Protein AF-A0A545SAK4-F1 (afdb_monomer)

Structure (mmCIF, N/CA/C/O backbone):
data_AF-A0A545SAK4-F1
#
_entry.id   AF-A0A545SAK4-F1
#
loop_
_atom_site.group_PDB
_atom_site.id
_atom_site.type_symbol
_atom_site.label_atom_id
_atom_site.label_alt_id
_atom_site.label_comp_id
_atom_site.label_asym_id
_atom_site.label_entity_id
_atom_site.label_seq_id
_atom_site.pdbx_PDB_ins_code
_atom_site.Cartn_x
_atom_site.Cartn_y
_atom_site.Cartn_z
_atom_site.occu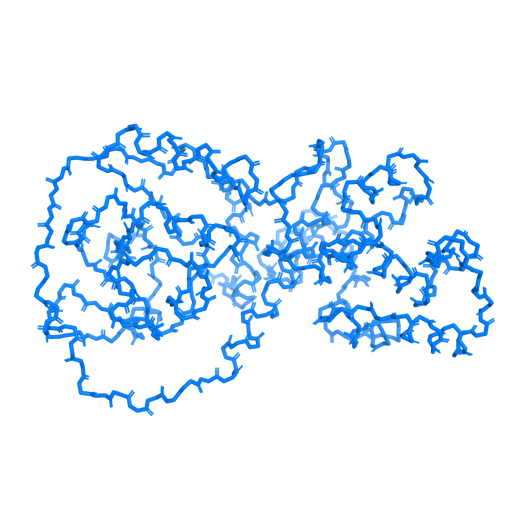pancy
_atom_site.B_iso_or_equiv
_atom_site.auth_seq_id
_atom_site.auth_comp_id
_atom_site.auth_asym_id
_atom_site.auth_atom_id
_atom_site.pdbx_PDB_model_num
ATOM 1 N N . MET A 1 1 ? 0.147 -12.920 23.971 1.00 43.38 1 MET A N 1
ATOM 2 C CA . MET A 1 1 ? -0.348 -11.539 23.765 1.00 43.38 1 MET A CA 1
ATOM 3 C C . MET A 1 1 ? -1.351 -11.246 24.866 1.00 43.38 1 MET A C 1
ATOM 5 O O . MET A 1 1 ? -2.357 -11.945 24.914 1.00 43.38 1 MET A O 1
ATOM 9 N N . ASN A 1 2 ? -1.058 -10.298 25.762 1.00 40.78 2 ASN A N 1
ATOM 10 C CA . ASN A 1 2 ? -2.004 -9.875 26.802 1.00 40.78 2 ASN A CA 1
ATOM 11 C C . ASN A 1 2 ? -3.271 -9.294 26.159 1.00 40.78 2 ASN A C 1
ATOM 13 O O . ASN A 1 2 ? -3.201 -8.658 25.106 1.00 40.78 2 ASN A O 1
ATOM 17 N N . LYS A 1 3 ? -4.434 -9.526 26.782 1.00 51.66 3 LYS A N 1
ATOM 18 C CA . LYS A 1 3 ? -5.708 -8.904 26.372 1.00 51.66 3 LYS A CA 1
ATOM 19 C C . LYS A 1 3 ? -5.664 -7.369 26.466 1.00 51.66 3 LYS A C 1
ATOM 21 O O . LYS A 1 3 ? -6.480 -6.723 25.819 1.00 51.66 3 LYS A O 1
ATOM 26 N N . ASP A 1 4 ? -4.691 -6.820 27.190 1.00 62.25 4 ASP A N 1
ATOM 27 C CA . ASP A 1 4 ? -4.580 -5.400 27.552 1.00 62.25 4 ASP A CA 1
ATOM 28 C C . ASP A 1 4 ? -4.124 -4.474 26.412 1.00 62.25 4 ASP A C 1
ATOM 30 O O . ASP A 1 4 ? -4.184 -3.257 26.546 1.00 62.25 4 ASP A O 1
ATOM 34 N N . ASN A 1 5 ? -3.725 -5.032 25.265 1.00 89.50 5 ASN A N 1
ATOM 35 C CA . ASN A 1 5 ? -3.161 -4.273 24.142 1.00 89.50 5 ASN A CA 1
ATOM 36 C C . ASN A 1 5 ? -4.149 -4.086 22.974 1.00 89.50 5 ASN A C 1
ATOM 38 O O . ASN A 1 5 ? -3.738 -3.797 21.848 1.00 89.50 5 ASN A O 1
ATOM 42 N N . ILE A 1 6 ? -5.447 -4.317 23.202 1.00 95.75 6 ILE A N 1
ATOM 43 C CA . ILE A 1 6 ? -6.482 -4.175 22.172 1.00 95.75 6 ILE A CA 1
ATOM 44 C C . ILE A 1 6 ? -7.264 -2.892 22.410 1.00 95.75 6 ILE A C 1
ATOM 46 O O . ILE A 1 6 ? -7.907 -2.735 23.444 1.00 95.75 6 ILE A O 1
ATOM 50 N N . TYR A 1 7 ? -7.252 -2.030 21.402 1.00 97.19 7 TYR A N 1
ATOM 51 C CA . TYR A 1 7 ? -8.043 -0.808 21.356 1.00 97.19 7 TYR A CA 1
ATOM 52 C C . TYR A 1 7 ? -8.991 -0.859 20.164 1.00 97.19 7 TYR A C 1
ATOM 54 O O . TYR A 1 7 ? -8.728 -1.538 19.172 1.00 97.19 7 TYR A O 1
ATOM 62 N N . TYR A 1 8 ? -10.100 -0.143 20.259 1.00 97.44 8 TYR A N 1
ATOM 63 C CA . TYR A 1 8 ? -11.143 -0.125 19.249 1.00 97.44 8 TYR A CA 1
ATOM 64 C C . TYR A 1 8 ? -11.213 1.236 18.572 1.00 97.44 8 TYR A C 1
ATOM 66 O O . TYR A 1 8 ? -11.193 2.277 19.227 1.00 97.44 8 TYR A O 1
ATOM 74 N N . LEU A 1 9 ? -11.331 1.209 17.250 1.00 97.38 9 LEU A N 1
ATOM 75 C CA . LEU A 1 9 ? -11.592 2.371 16.416 1.00 97.38 9 LEU A CA 1
ATOM 76 C C . LEU A 1 9 ? -13.044 2.298 15.940 1.00 97.38 9 LEU A C 1
ATOM 78 O O . LEU A 1 9 ? -13.366 1.536 15.026 1.00 97.38 9 LEU A O 1
ATOM 82 N N . SER A 1 10 ? -13.920 3.068 16.580 1.00 95.75 10 SER A N 1
ATOM 83 C CA . SER A 1 10 ? -15.321 3.198 16.165 1.00 95.75 10 SER A CA 1
ATOM 84 C C . SER A 1 10 ? -15.430 4.100 14.942 1.00 95.75 10 SER A C 1
ATOM 86 O O . SER A 1 10 ? -14.837 5.182 14.930 1.00 95.75 10 SER A O 1
ATOM 88 N N . ILE A 1 11 ? -16.158 3.650 13.920 1.00 96.25 11 ILE A N 1
ATOM 89 C CA . ILE A 1 11 ? -16.286 4.330 12.627 1.00 96.25 11 ILE A CA 1
ATOM 90 C C . ILE A 1 11 ? -17.659 4.089 12.001 1.00 96.25 11 ILE A C 1
ATOM 92 O O . ILE A 1 11 ? -18.367 3.132 12.327 1.00 96.25 11 ILE A O 1
ATOM 96 N N . GLU A 1 12 ? -17.984 4.902 11.005 1.00 95.56 12 GLU A N 1
ATOM 97 C CA . GLU A 1 12 ? -18.977 4.501 10.019 1.00 95.56 12 GLU A CA 1
ATOM 98 C C . GLU A 1 12 ? -18.383 3.442 9.083 1.00 95.56 12 GLU A C 1
ATOM 100 O O . GLU A 1 12 ? -17.251 3.548 8.614 1.00 95.56 12 GLU A O 1
ATOM 105 N N . SER A 1 13 ? -19.142 2.390 8.792 1.00 95.69 13 SER A N 1
ATOM 106 C CA . SER A 1 13 ? -18.716 1.264 7.945 1.00 95.69 13 SER A CA 1
ATOM 107 C C . SER A 1 13 ? -18.233 1.706 6.565 1.00 95.69 13 SER A C 1
ATOM 109 O O . SER A 1 13 ? -17.293 1.133 6.015 1.00 95.69 13 SER A O 1
ATOM 111 N N . THR A 1 14 ? -18.817 2.768 6.018 1.00 93.44 14 THR A N 1
ATOM 112 C CA . THR A 1 14 ? -18.400 3.384 4.754 1.00 93.44 14 THR A CA 1
ATOM 113 C C . THR A 1 14 ? -16.995 3.997 4.825 1.00 93.44 14 THR A C 1
ATOM 115 O O . THR A 1 14 ? -16.303 4.031 3.806 1.00 93.44 14 THR A O 1
ATOM 118 N N . SER A 1 15 ? -16.513 4.383 6.012 1.00 95.69 15 SER A N 1
ATOM 119 C CA . SER A 1 15 ? -15.143 4.866 6.238 1.00 95.69 15 SER A CA 1
ATOM 120 C C . SER A 1 15 ? -14.085 3.761 6.104 1.00 95.69 15 SER A C 1
ATOM 122 O O . SER A 1 15 ? -12.927 4.056 5.804 1.00 95.69 15 SER A O 1
ATOM 124 N N . LEU A 1 16 ? -14.458 2.484 6.273 1.00 96.88 16 LEU A N 1
ATOM 125 C CA . LEU A 1 16 ? -13.525 1.348 6.269 1.00 96.88 16 LEU A CA 1
ATOM 126 C C . LEU A 1 16 ? -12.727 1.240 4.960 1.00 96.88 16 LEU A C 1
ATOM 128 O O . LEU A 1 16 ? -11.528 0.952 4.977 1.00 96.88 16 LEU A O 1
ATOM 132 N N . ALA A 1 17 ? -13.373 1.530 3.828 1.00 96.31 17 ALA A N 1
ATOM 133 C CA . ALA A 1 17 ? -12.759 1.482 2.503 1.00 96.31 17 ALA A CA 1
ATOM 134 C C . ALA A 1 17 ? -11.517 2.382 2.395 1.00 96.31 17 ALA A C 1
ATOM 136 O O . ALA A 1 17 ? -10.533 1.998 1.763 1.00 96.31 17 ALA A O 1
ATOM 137 N N . HIS A 1 18 ? -11.533 3.547 3.050 1.00 95.94 18 HIS A N 1
ATOM 138 C CA . HIS A 1 18 ? -10.426 4.500 3.016 1.00 95.94 18 HIS A CA 1
ATOM 139 C C . HIS A 1 18 ? -9.164 3.949 3.695 1.00 95.94 18 HIS A C 1
ATOM 141 O O . HIS A 1 18 ? -8.055 4.165 3.197 1.00 95.94 18 HIS A O 1
ATOM 147 N N . TYR A 1 19 ? -9.321 3.206 4.794 1.00 97.12 19 TYR A N 1
ATOM 148 C CA . TYR A 1 19 ? -8.203 2.581 5.503 1.00 97.12 19 TYR A CA 1
ATOM 149 C C . TYR A 1 19 ? -7.594 1.438 4.694 1.00 97.12 19 TYR A C 1
ATOM 151 O O . TYR A 1 19 ? -6.384 1.397 4.459 1.00 97.12 19 TYR A O 1
ATOM 159 N N . ILE A 1 20 ? -8.449 0.542 4.194 1.00 97.50 20 ILE A N 1
ATOM 160 C CA . ILE A 1 20 ? -8.018 -0.615 3.403 1.00 97.50 20 ILE A CA 1
ATOM 161 C C . ILE A 1 20 ? -7.343 -0.174 2.101 1.00 97.50 20 ILE A C 1
ATOM 163 O O . ILE A 1 20 ? -6.309 -0.729 1.724 1.00 97.50 20 ILE A O 1
ATOM 167 N N . ALA A 1 21 ? -7.863 0.868 1.445 1.00 96.12 21 ALA A N 1
ATOM 168 C CA . ALA A 1 21 ? -7.287 1.391 0.212 1.00 96.12 21 ALA A CA 1
ATOM 169 C C . ALA A 1 21 ? -5.827 1.836 0.383 1.00 96.12 21 ALA A C 1
ATOM 171 O O . ALA A 1 21 ? -5.028 1.611 -0.526 1.00 96.12 21 ALA A O 1
ATOM 172 N N . LYS A 1 22 ? -5.472 2.429 1.532 1.00 96.19 22 LYS A N 1
ATOM 173 C CA . LYS A 1 22 ? -4.120 2.937 1.822 1.00 96.19 22 LYS A CA 1
ATOM 174 C C . LYS A 1 22 ? -3.211 1.938 2.546 1.00 96.19 22 LYS A C 1
ATOM 176 O O . LYS A 1 22 ? -2.046 2.257 2.752 1.00 96.19 22 LYS A O 1
ATOM 181 N N . ALA A 1 23 ? -3.735 0.782 2.963 1.00 97.62 23 ALA A N 1
ATOM 182 C CA . ALA A 1 23 ? -3.091 -0.111 3.936 1.00 97.62 23 ALA A CA 1
ATOM 183 C C . ALA A 1 23 ? -2.661 0.586 5.247 1.00 97.62 23 ALA A C 1
ATOM 185 O O . ALA A 1 23 ? -1.850 0.058 6.007 1.00 97.62 23 ALA A O 1
ATOM 186 N N . LEU A 1 24 ? -3.261 1.741 5.548 1.00 97.19 24 LEU A N 1
ATOM 187 C CA . LEU A 1 24 ? -2.995 2.551 6.730 1.00 97.19 24 LEU A CA 1
ATOM 188 C C . LEU A 1 24 ? -4.306 3.079 7.307 1.00 97.19 24 LEU A C 1
ATOM 190 O O . LEU A 1 24 ? -5.179 3.561 6.583 1.00 97.19 24 LEU A O 1
ATOM 194 N N . ILE A 1 25 ? -4.378 3.061 8.628 1.00 97.62 25 ILE A N 1
ATOM 195 C CA . ILE A 1 25 ? -5.358 3.746 9.456 1.00 97.62 25 ILE A CA 1
ATOM 196 C C . ILE A 1 25 ? -4.755 5.098 9.828 1.00 97.62 25 ILE A C 1
ATOM 198 O O . ILE A 1 25 ? -3.758 5.164 10.548 1.00 97.62 25 ILE A O 1
ATOM 202 N N . LEU A 1 26 ? -5.323 6.168 9.273 1.00 95.50 26 LEU A N 1
ATOM 203 C CA . LEU A 1 26 ? -4.840 7.539 9.439 1.00 95.50 26 LEU A CA 1
ATOM 204 C C . LEU A 1 26 ? -5.890 8.409 10.141 1.00 95.50 26 LEU A C 1
ATOM 206 O O . LEU A 1 26 ? -7.087 8.127 10.020 1.00 95.50 26 LEU A O 1
ATOM 210 N N . PRO A 1 27 ? -5.472 9.496 10.810 1.00 94.19 27 PRO A N 1
ATOM 211 C CA . PRO A 1 27 ? -6.380 10.564 11.208 1.00 94.19 27 PRO A CA 1
ATOM 212 C C . PRO A 1 27 ? -7.224 11.081 10.041 1.00 94.19 27 PRO A C 1
ATOM 214 O O . PRO A 1 27 ? -6.794 11.058 8.879 1.00 94.19 27 PRO A O 1
ATOM 217 N N . SER A 1 28 ? -8.436 11.552 10.341 1.00 93.44 28 SER A N 1
ATOM 218 C CA . SER A 1 28 ? -9.441 11.854 9.317 1.00 93.44 28 SER A CA 1
ATOM 219 C C . SER A 1 28 ? -9.004 12.950 8.338 1.00 93.44 28 SER A C 1
ATOM 221 O O . SER A 1 28 ? -9.364 12.868 7.163 1.00 93.44 28 SER A O 1
ATOM 223 N N . ARG A 1 29 ? -8.142 13.895 8.747 1.00 91.25 29 ARG A N 1
ATOM 224 C CA . ARG A 1 29 ? -7.606 14.948 7.859 1.00 91.25 29 ARG A CA 1
ATOM 225 C C . ARG A 1 29 ? -6.870 14.420 6.623 1.00 91.25 29 ARG A C 1
ATOM 227 O O . ARG A 1 29 ? -6.737 15.127 5.632 1.00 91.25 29 ARG A O 1
ATOM 234 N N . PHE A 1 30 ? -6.348 13.191 6.681 1.00 92.56 30 PHE A N 1
ATOM 235 C CA . PHE A 1 30 ? -5.591 12.591 5.579 1.00 92.56 30 PHE A CA 1
ATOM 236 C C . PHE A 1 30 ? -6.497 11.978 4.501 1.00 92.56 30 PHE A C 1
ATOM 238 O O . PHE A 1 30 ? -6.001 11.337 3.564 1.00 92.56 30 PHE A O 1
ATOM 245 N N . TYR A 1 31 ? -7.816 12.128 4.625 1.00 91.81 31 TYR A N 1
ATOM 246 C CA . TYR A 1 31 ? -8.789 11.643 3.660 1.00 91.81 31 TYR A CA 1
ATOM 247 C C . TYR A 1 31 ? -9.624 12.789 3.110 1.00 91.81 31 TYR A C 1
ATOM 249 O O . TYR A 1 31 ? -10.127 13.633 3.842 1.00 91.81 31 TYR A O 1
ATOM 257 N N . THR A 1 32 ? -9.826 12.760 1.800 1.00 87.75 32 THR A N 1
ATOM 258 C CA . THR A 1 32 ? -10.830 13.570 1.122 1.00 87.75 32 THR A CA 1
ATOM 259 C C . THR A 1 32 ? -12.109 12.748 0.969 1.00 87.75 32 THR A C 1
ATOM 261 O O . THR A 1 32 ? -12.051 11.525 0.821 1.00 87.75 32 THR A O 1
ATOM 264 N N . ASN A 1 33 ? -13.271 13.408 1.016 1.00 87.56 33 ASN A N 1
ATOM 265 C CA . ASN A 1 33 ? -14.589 12.790 0.805 1.00 87.56 33 ASN A CA 1
ATOM 266 C C . ASN A 1 33 ? -14.896 11.587 1.722 1.00 87.56 33 ASN A C 1
ATOM 268 O O . ASN A 1 33 ? -15.619 10.673 1.329 1.00 87.56 33 ASN A O 1
ATOM 272 N N . ARG A 1 34 ? -14.332 11.567 2.935 1.00 89.69 34 ARG A N 1
ATOM 273 C CA . ARG A 1 34 ? -14.647 10.554 3.947 1.00 89.69 34 ARG A CA 1
ATOM 274 C C . ARG A 1 34 ? -15.995 10.887 4.605 1.00 89.69 34 ARG A C 1
ATOM 276 O O . ARG A 1 34 ? -16.231 12.062 4.889 1.00 89.69 34 ARG A O 1
ATOM 283 N N . PRO A 1 35 ? -16.851 9.890 4.887 1.00 89.75 35 PRO A N 1
ATOM 284 C CA . PRO A 1 35 ? -18.040 10.077 5.714 1.00 89.75 35 PRO A CA 1
ATOM 285 C C . PRO A 1 35 ? -17.704 10.733 7.058 1.00 89.75 35 PRO A C 1
ATOM 287 O O . PRO A 1 35 ? -16.635 10.490 7.626 1.00 89.75 35 PRO A O 1
ATOM 290 N N . PHE A 1 36 ? -18.620 11.562 7.557 1.00 90.56 36 PHE A N 1
ATOM 291 C CA . PHE A 1 36 ? -18.484 12.167 8.877 1.00 90.56 36 PHE A CA 1
ATOM 292 C C . PHE A 1 36 ? -18.829 11.139 9.961 1.00 90.56 36 PHE A C 1
ATOM 294 O O . PHE A 1 36 ? -19.929 10.591 9.962 1.00 90.56 36 PHE A O 1
ATOM 301 N N . ASP A 1 37 ? -17.892 10.879 10.870 1.00 92.06 37 ASP A N 1
ATOM 302 C CA . ASP A 1 37 ? -18.055 10.007 12.034 1.00 92.06 37 ASP A CA 1
ATOM 303 C C . ASP A 1 37 ? -17.217 10.510 13.227 1.00 92.06 37 ASP A C 1
ATOM 305 O O . ASP A 1 37 ? -16.650 11.602 13.188 1.00 92.06 37 ASP A O 1
ATOM 309 N N . ILE A 1 38 ? -17.129 9.733 14.313 1.00 91.38 38 ILE A N 1
ATOM 310 C CA . ILE A 1 38 ? -16.410 10.138 15.535 1.00 91.38 38 ILE A CA 1
ATOM 311 C C . ILE A 1 38 ? -14.932 10.501 15.288 1.00 91.38 38 ILE A C 1
ATOM 313 O O . ILE A 1 38 ? -14.383 11.340 15.996 1.00 91.38 38 ILE A O 1
ATOM 317 N N . GLN A 1 39 ? -14.295 9.946 14.250 1.00 93.94 39 GLN A N 1
ATOM 318 C CA . GLN A 1 39 ? -12.900 10.249 13.902 1.00 93.94 39 GLN A CA 1
ATOM 319 C C . GLN A 1 39 ? -12.735 11.642 13.269 1.00 93.94 39 GLN A C 1
ATOM 321 O O . GLN A 1 39 ? -11.612 12.105 13.070 1.00 93.94 39 GLN A O 1
ATOM 326 N N . ASN A 1 40 ? -13.831 12.316 12.912 1.00 92.06 40 ASN A N 1
ATOM 327 C CA . ASN A 1 40 ? -13.818 13.698 12.431 1.00 92.06 40 ASN A CA 1
ATOM 328 C C . ASN A 1 40 ? -13.815 14.728 13.561 1.00 92.06 40 ASN A C 1
ATOM 330 O O . ASN A 1 40 ? -13.513 15.885 13.287 1.00 92.06 40 ASN A O 1
ATOM 334 N N . MET A 1 41 ? -14.136 14.328 14.797 1.00 89.00 41 MET A N 1
ATOM 335 C CA . MET A 1 41 ? -14.164 15.254 15.934 1.00 89.00 41 MET A CA 1
ATOM 336 C C . MET A 1 41 ? -12.764 15.767 16.280 1.00 89.00 41 MET A C 1
ATOM 338 O O . MET A 1 41 ? -12.604 16.940 16.581 1.00 89.00 41 MET A O 1
ATOM 342 N N . GLU A 1 42 ? -11.754 14.904 16.154 1.00 88.38 42 GLU A N 1
ATOM 343 C CA . GLU A 1 42 ? -10.347 15.225 16.404 1.00 88.38 42 GLU A CA 1
ATOM 344 C C . GLU A 1 42 ? -9.517 14.893 15.162 1.00 88.38 42 GLU A C 1
ATOM 346 O O . GLU A 1 42 ? -8.878 13.846 15.076 1.00 88.38 42 GLU A O 1
ATOM 351 N N . SER A 1 43 ? -9.552 15.762 14.146 1.00 89.00 43 SER A N 1
ATOM 352 C CA . SER A 1 43 ? -9.085 15.410 12.794 1.00 89.00 43 SER A CA 1
ATOM 353 C C . SER A 1 43 ? -7.595 15.081 12.665 1.00 89.00 43 SER A C 1
ATOM 355 O O . SER A 1 43 ? -7.179 14.446 11.689 1.00 89.00 43 SER A O 1
ATOM 357 N N . ASP A 1 44 ? -6.797 15.519 13.637 1.00 88.81 44 ASP A N 1
ATOM 358 C CA . ASP A 1 44 ? -5.357 15.272 13.725 1.00 88.81 44 ASP A CA 1
ATOM 359 C C . ASP A 1 44 ? -5.004 13.957 14.438 1.00 88.81 44 ASP A C 1
ATOM 361 O O . ASP A 1 44 ? -3.842 13.540 14.407 1.00 88.81 44 ASP A O 1
ATOM 365 N N . TYR A 1 45 ? -5.992 13.278 15.027 1.00 91.56 45 TYR A N 1
ATOM 366 C CA . TYR A 1 45 ? -5.805 12.085 15.842 1.00 91.56 45 TYR A CA 1
ATOM 367 C C . TYR A 1 45 ? -6.699 10.923 15.389 1.00 91.56 45 TYR A C 1
ATOM 369 O O . TYR A 1 45 ? -7.731 11.088 14.743 1.00 91.56 45 TYR A O 1
ATOM 377 N N . LEU A 1 46 ? -6.285 9.708 15.739 1.00 95.00 46 LEU A N 1
ATOM 378 C CA . LEU A 1 46 ? -7.165 8.551 15.829 1.00 95.00 46 LEU A CA 1
ATOM 379 C C . LEU A 1 46 ? -7.812 8.554 17.213 1.00 95.00 46 LEU A C 1
ATOM 381 O O . LEU A 1 46 ? -7.100 8.597 18.219 1.00 95.00 46 LEU A O 1
ATOM 385 N N . VAL A 1 47 ? -9.140 8.473 17.257 1.00 94.88 47 VAL A N 1
ATOM 386 C CA . VAL A 1 47 ? -9.912 8.334 18.496 1.00 94.88 47 VAL A CA 1
ATOM 38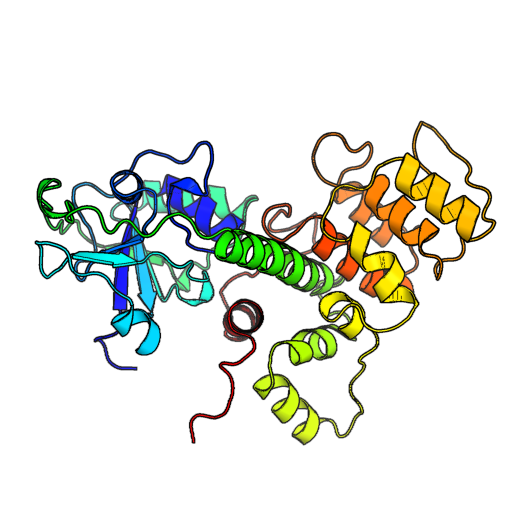7 C C . VAL A 1 47 ? -10.058 6.845 18.795 1.00 94.88 47 VAL A C 1
ATOM 389 O O . VAL A 1 47 ? -10.840 6.141 18.146 1.00 94.88 47 VAL A O 1
ATOM 392 N N . LEU A 1 48 ? -9.273 6.362 19.754 1.00 96.38 48 LEU A N 1
ATOM 393 C CA . LEU A 1 48 ? -9.228 4.971 20.193 1.00 96.38 48 LEU A CA 1
ATOM 394 C C . LEU A 1 48 ? -9.998 4.795 21.502 1.00 96.38 48 LEU A C 1
ATOM 396 O O . LEU A 1 48 ? -10.000 5.677 22.359 1.00 96.38 48 LEU A O 1
ATOM 400 N N . SER A 1 49 ? -10.615 3.629 21.687 1.00 95.25 49 SER A N 1
ATOM 401 C CA . SER A 1 49 ? -11.356 3.306 22.907 1.00 95.25 49 SER A CA 1
ATOM 402 C C . SER A 1 49 ? -11.055 1.917 23.457 1.00 95.25 49 SER A C 1
ATOM 404 O O . SER A 1 49 ? -10.671 1.013 22.718 1.00 95.25 49 SER A O 1
ATOM 406 N N . LYS A 1 50 ? -11.287 1.726 24.759 1.00 94.62 50 LYS A N 1
ATOM 407 C CA . LYS A 1 50 ? -11.414 0.394 25.372 1.00 94.62 50 LYS A CA 1
ATOM 408 C C . LYS A 1 50 ? -12.758 -0.280 25.087 1.00 94.62 50 LYS A C 1
ATOM 410 O O . LYS A 1 50 ? -12.853 -1.502 25.180 1.00 94.62 50 LYS A O 1
ATOM 415 N N . ASN A 1 51 ? -13.774 0.490 24.704 1.00 93.81 51 ASN A N 1
ATOM 416 C CA . ASN A 1 51 ? -15.098 -0.010 24.356 1.00 93.81 51 ASN A CA 1
ATOM 417 C C . ASN A 1 51 ? -15.209 -0.246 22.851 1.00 93.81 51 ASN A C 1
ATOM 419 O O . ASN A 1 51 ? -14.698 0.534 22.052 1.00 93.81 51 ASN A O 1
ATOM 423 N N . LYS A 1 52 ? -15.907 -1.318 22.460 1.00 93.00 52 LYS A N 1
ATOM 424 C CA . LYS A 1 52 ? -16.050 -1.707 21.049 1.00 93.00 52 LYS A CA 1
ATOM 425 C C . LYS A 1 52 ? -16.698 -0.609 20.217 1.00 93.00 52 LYS A C 1
ATOM 427 O O . LYS A 1 52 ? -16.128 -0.233 19.198 1.00 93.00 52 LYS A O 1
ATOM 432 N N . PHE A 1 53 ? -17.857 -0.112 20.634 1.00 94.00 53 PHE A N 1
ATOM 433 C CA . PHE A 1 53 ? -18.589 0.909 19.895 1.00 94.00 53 PHE A CA 1
ATOM 434 C C . PHE A 1 53 ? -18.743 2.170 20.726 1.00 94.00 53 PHE A C 1
ATOM 436 O O . PHE A 1 53 ? -19.163 2.118 21.880 1.00 94.00 53 PHE A O 1
ATOM 443 N N . LEU A 1 54 ? -18.432 3.298 20.100 1.00 92.25 54 LEU A N 1
ATOM 444 C CA . LEU A 1 54 ? -18.719 4.632 20.597 1.00 92.25 54 LEU A CA 1
ATOM 445 C C . LEU A 1 54 ? -19.942 5.177 19.872 1.00 92.25 54 LEU A C 1
ATOM 447 O O . LEU A 1 54 ? -19.997 5.128 18.637 1.00 92.25 54 LEU A O 1
ATOM 451 N N . ASN A 1 55 ? -20.875 5.745 20.635 1.00 88.19 55 ASN A N 1
ATOM 452 C CA . ASN A 1 55 ? -22.092 6.371 20.115 1.00 88.19 55 ASN A CA 1
ATOM 453 C C . ASN A 1 55 ? -22.813 5.444 19.116 1.00 88.19 55 ASN A C 1
ATOM 455 O O . ASN A 1 55 ? -22.794 4.232 19.286 1.00 88.19 55 ASN A O 1
ATOM 459 N N . GLU A 1 56 ? -23.441 5.980 18.071 1.00 85.19 56 GLU A N 1
ATOM 460 C CA . GLU A 1 56 ? -24.232 5.194 17.111 1.00 85.19 56 GLU A CA 1
ATOM 461 C C . GLU A 1 56 ? -23.407 4.584 15.960 1.00 85.19 56 GLU A C 1
ATOM 463 O O . GLU A 1 56 ? -23.960 4.231 14.919 1.00 85.19 56 GLU A O 1
ATOM 468 N N . SER A 1 57 ? -22.088 4.422 16.135 1.00 92.00 57 SER A N 1
ATOM 469 C CA . SER A 1 57 ? -21.224 3.830 15.103 1.00 92.00 57 SER A CA 1
ATOM 470 C C . SER A 1 57 ? -21.682 2.422 14.706 1.00 92.00 57 SER A C 1
ATOM 472 O O . SER A 1 57 ? -22.001 1.574 15.542 1.00 92.00 57 SER A O 1
ATOM 474 N N . ASN A 1 58 ? -21.708 2.141 13.402 1.00 93.81 58 ASN A N 1
ATOM 475 C CA . ASN A 1 58 ? -22.152 0.837 12.892 1.00 93.81 58 ASN A CA 1
ATOM 476 C C . ASN A 1 58 ? -21.006 -0.150 12.599 1.00 93.81 58 ASN A C 1
ATOM 478 O O . ASN A 1 58 ? -21.278 -1.323 12.316 1.00 93.81 58 ASN A O 1
ATOM 482 N N . CYS A 1 59 ? -19.750 0.293 12.707 1.00 96.44 59 CYS A N 1
ATOM 483 C CA . CYS A 1 59 ? -18.554 -0.513 12.497 1.00 96.44 59 CYS A CA 1
ATOM 484 C C . CYS A 1 59 ? -17.471 -0.182 13.534 1.00 96.44 59 CYS A C 1
ATOM 486 O O . CYS A 1 59 ? -17.273 0.970 13.913 1.00 96.44 59 CYS A O 1
ATOM 488 N N . SER A 1 60 ? -16.733 -1.199 13.975 1.00 97.25 60 SER A N 1
ATOM 489 C CA . SER A 1 60 ? -15.610 -1.034 14.898 1.00 97.25 60 SER A CA 1
ATOM 490 C C . SER A 1 60 ? -14.438 -1.919 14.509 1.00 97.25 60 SER A C 1
ATOM 492 O O . SER A 1 60 ? -14.612 -3.089 14.172 1.00 97.25 60 SER A O 1
ATOM 494 N N . ILE A 1 61 ? -13.229 -1.370 14.561 1.00 98.19 61 ILE A N 1
ATOM 495 C CA . ILE A 1 61 ? -11.998 -2.093 14.244 1.00 98.19 61 ILE A CA 1
ATOM 496 C C . ILE A 1 61 ? -11.227 -2.341 15.539 1.00 98.19 61 ILE A C 1
ATOM 498 O O . ILE A 1 61 ? -10.791 -1.392 16.183 1.00 98.19 61 ILE A O 1
ATOM 502 N N . ALA A 1 62 ? -11.016 -3.606 15.902 1.00 97.81 62 ALA A N 1
ATOM 503 C CA . ALA A 1 62 ? -10.082 -3.972 16.962 1.00 97.81 62 ALA A CA 1
ATOM 504 C C . ALA A 1 62 ? -8.647 -3.947 16.439 1.00 97.81 62 ALA A C 1
ATOM 506 O O . ALA A 1 62 ? -8.296 -4.674 15.503 1.00 97.81 62 ALA A O 1
ATOM 507 N N . LEU A 1 63 ? -7.819 -3.155 17.105 1.00 97.62 63 LEU A N 1
ATOM 508 C CA . LEU A 1 63 ? -6.430 -2.898 16.774 1.00 97.62 63 LEU A CA 1
ATOM 509 C C . LEU A 1 63 ? -5.522 -3.405 17.882 1.00 97.62 63 LEU A C 1
ATOM 511 O O . LEU A 1 63 ? -5.781 -3.188 19.063 1.00 97.62 63 LEU A O 1
ATOM 515 N N . ILE A 1 64 ? -4.447 -4.073 17.483 1.00 95.50 64 ILE A N 1
ATOM 516 C CA . ILE A 1 64 ? -3.354 -4.436 18.381 1.00 95.50 64 ILE A CA 1
ATOM 517 C C . ILE A 1 64 ? -2.385 -3.259 18.432 1.00 95.50 64 ILE A C 1
ATOM 519 O O . ILE A 1 64 ? -1.766 -2.941 17.417 1.00 95.50 64 ILE A O 1
ATOM 523 N N . ILE A 1 65 ? -2.233 -2.665 19.612 1.00 93.25 65 ILE A N 1
ATOM 524 C CA . ILE A 1 65 ? -1.322 -1.547 19.872 1.00 93.25 65 ILE A CA 1
ATOM 525 C C . ILE A 1 65 ? -0.139 -2.068 20.691 1.00 93.25 65 ILE A C 1
ATOM 527 O O . ILE A 1 65 ? -0.318 -2.814 21.657 1.00 93.25 65 ILE A O 1
ATOM 531 N N . ASN A 1 66 ? 1.086 -1.756 20.278 1.00 89.81 66 ASN A N 1
ATOM 532 C CA . ASN A 1 66 ? 2.275 -2.211 20.997 1.00 89.81 66 ASN A CA 1
ATOM 533 C C . ASN A 1 66 ? 2.584 -1.318 22.214 1.00 89.81 66 ASN A C 1
ATOM 535 O O . ASN A 1 66 ? 2.045 -0.224 22.341 1.00 89.81 66 ASN A O 1
ATOM 539 N N . ASP A 1 67 ? 3.460 -1.776 23.107 1.00 88.94 67 ASP A N 1
ATOM 540 C CA . ASP A 1 67 ? 3.722 -1.081 24.376 1.00 88.94 67 ASP A CA 1
ATOM 541 C C . ASP A 1 67 ? 4.330 0.326 24.173 1.00 88.94 67 ASP A C 1
ATOM 543 O O . ASP A 1 67 ? 3.999 1.260 24.901 1.00 88.94 67 ASP A O 1
ATOM 547 N N . GLU A 1 68 ? 5.166 0.517 23.145 1.00 88.12 68 GLU A N 1
ATOM 548 C CA . GLU A 1 68 ? 5.712 1.835 22.784 1.00 88.12 68 GLU A CA 1
ATOM 549 C C . GLU A 1 68 ? 4.607 2.777 22.280 1.00 88.12 68 GLU A C 1
ATOM 551 O O . GLU A 1 68 ? 4.570 3.959 22.619 1.00 88.12 68 GLU A O 1
ATOM 556 N N . GLU A 1 69 ? 3.675 2.265 21.481 1.00 91.19 69 GLU A N 1
ATOM 557 C CA . GLU A 1 69 ? 2.527 3.012 20.970 1.00 91.19 69 GLU A CA 1
ATOM 558 C C . GLU A 1 69 ? 1.536 3.352 22.091 1.00 91.19 69 GLU A C 1
ATOM 560 O O . GLU A 1 69 ? 1.047 4.479 22.119 1.00 91.19 69 GLU A O 1
ATOM 565 N N . ILE A 1 70 ? 1.311 2.439 23.047 1.00 91.69 70 ILE A N 1
ATOM 566 C CA . ILE A 1 70 ? 0.495 2.676 24.252 1.00 91.69 70 ILE A CA 1
ATOM 567 C C . ILE A 1 70 ? 1.061 3.850 25.058 1.00 91.69 70 ILE A C 1
ATOM 569 O O . ILE A 1 70 ? 0.305 4.724 25.477 1.00 91.69 70 ILE A O 1
ATOM 573 N N . ASN A 1 71 ? 2.387 3.926 25.209 1.00 89.75 71 ASN A N 1
ATOM 574 C CA . ASN A 1 71 ? 3.047 5.041 25.898 1.00 89.75 71 ASN A CA 1
ATOM 575 C C . ASN A 1 71 ? 2.889 6.389 25.169 1.00 89.75 71 ASN A C 1
ATOM 577 O O . ASN A 1 71 ? 3.064 7.438 25.782 1.00 89.75 71 ASN A O 1
ATOM 581 N N . ASN A 1 72 ? 2.557 6.370 23.875 1.00 90.00 72 ASN A N 1
ATOM 582 C CA . ASN A 1 72 ? 2.295 7.559 23.062 1.00 90.00 72 ASN A CA 1
ATOM 583 C C . ASN A 1 72 ? 0.795 7.918 22.978 1.00 90.00 72 ASN A C 1
ATOM 585 O O . ASN A 1 72 ? 0.440 8.854 22.258 1.00 90.00 72 ASN A O 1
ATOM 589 N N . LEU A 1 73 ? -0.093 7.177 23.652 1.00 92.12 73 LEU A N 1
ATOM 590 C CA . LEU A 1 73 ? -1.516 7.505 23.709 1.00 92.12 73 LEU A CA 1
ATOM 591 C C . LEU A 1 73 ? -1.750 8.714 24.613 1.00 92.12 73 LEU A C 1
ATOM 593 O O . LEU A 1 73 ? -1.322 8.744 25.767 1.00 92.12 73 LEU A O 1
ATOM 597 N N . ILE A 1 74 ? -2.501 9.686 24.107 1.00 91.50 74 ILE A N 1
ATOM 598 C CA . ILE A 1 74 ? -2.908 10.860 24.872 1.00 91.50 74 ILE A CA 1
ATOM 599 C C . ILE A 1 74 ? -4.234 10.529 25.551 1.00 91.50 74 ILE A C 1
ATOM 601 O O . ILE A 1 74 ? -5.213 10.182 24.889 1.00 91.50 74 ILE A O 1
ATOM 605 N N . LYS A 1 75 ? -4.264 10.606 26.880 1.00 90.12 75 LYS A N 1
ATOM 606 C CA . LYS A 1 75 ? -5.488 10.388 27.656 1.00 90.12 75 LYS A CA 1
ATOM 607 C C . LYS A 1 75 ? -6.421 11.584 27.499 1.00 90.12 75 LYS A C 1
ATOM 609 O O . LYS A 1 75 ? -5.965 12.726 27.509 1.00 90.12 75 LYS A O 1
ATOM 614 N N . THR A 1 76 ? -7.713 11.312 27.380 1.00 89.69 76 THR A N 1
ATOM 615 C CA . THR A 1 76 ? -8.747 12.354 27.405 1.00 89.69 76 THR A CA 1
ATOM 616 C C . THR A 1 76 ? -9.314 12.512 28.819 1.00 89.69 76 THR A C 1
ATOM 618 O O . THR A 1 76 ? -8.828 11.883 29.762 1.00 89.69 76 THR A O 1
ATOM 621 N N . LYS A 1 77 ? -10.349 13.346 28.985 1.00 89.00 77 LYS A N 1
ATOM 622 C CA . LYS A 1 77 ? -11.086 13.433 30.258 1.00 89.00 77 LYS A CA 1
ATOM 623 C C . LYS A 1 77 ? -11.882 12.158 30.556 1.00 89.00 77 LYS A C 1
ATOM 625 O O . LYS A 1 77 ? -12.222 11.920 31.709 1.00 89.00 77 LYS A O 1
ATOM 630 N N . ASP A 1 78 ? -12.160 11.350 29.534 1.00 90.38 78 ASP A N 1
ATOM 631 C CA . ASP A 1 78 ? -12.737 10.016 29.670 1.00 90.38 78 ASP A CA 1
ATOM 632 C C . ASP A 1 78 ? -11.614 8.962 29.703 1.00 90.38 78 ASP A C 1
ATOM 634 O O . ASP A 1 78 ? -10.797 8.860 28.784 1.00 90.38 78 ASP A O 1
ATOM 638 N N . GLU A 1 79 ? -11.577 8.153 30.763 1.00 90.69 79 GLU A N 1
ATOM 639 C CA . GLU A 1 79 ? -10.559 7.115 30.981 1.00 90.69 79 GLU A CA 1
ATOM 640 C C . GLU A 1 79 ? -10.589 5.971 29.952 1.00 90.69 79 GLU A C 1
ATOM 642 O O . GLU A 1 79 ? -9.615 5.220 29.818 1.00 90.69 79 GLU A O 1
ATOM 647 N N . ASN A 1 80 ? -11.694 5.831 29.219 1.00 92.50 80 ASN A N 1
ATOM 648 C CA . ASN A 1 80 ? -11.876 4.818 28.189 1.00 92.50 80 ASN A CA 1
ATOM 649 C C . ASN A 1 80 ? -11.505 5.313 26.794 1.00 92.50 80 ASN A C 1
ATOM 651 O O . ASN A 1 80 ? -11.545 4.503 25.862 1.00 92.50 80 ASN A O 1
ATOM 655 N N . ILE 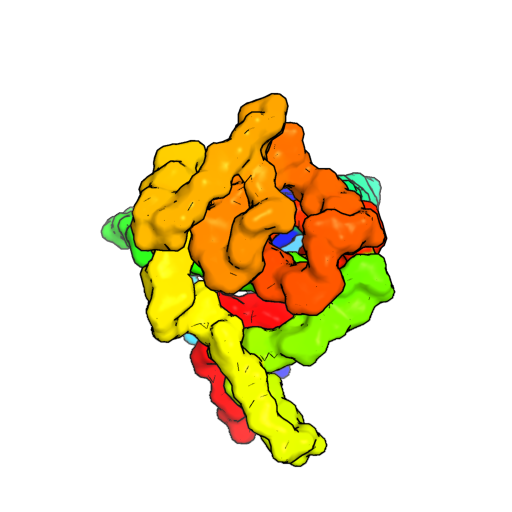A 1 81 ? -11.164 6.596 26.636 1.00 94.25 81 ILE A N 1
ATOM 656 C CA . ILE A 1 81 ? -10.897 7.229 25.345 1.00 94.25 81 ILE A CA 1
ATOM 657 C C . ILE A 1 81 ? -9.483 7.802 25.298 1.00 94.25 81 ILE A C 1
ATOM 659 O O . ILE A 1 81 ? -9.008 8.474 26.218 1.00 94.25 81 ILE A O 1
ATOM 663 N N . PHE A 1 82 ? -8.822 7.542 24.176 1.00 94.12 82 PHE A N 1
ATOM 664 C CA . PHE A 1 82 ? -7.427 7.868 23.933 1.00 94.12 82 PHE A CA 1
ATOM 665 C C . PHE A 1 82 ? -7.278 8.478 22.544 1.00 94.12 82 PHE A C 1
ATOM 667 O O . PHE A 1 82 ? -7.914 8.023 21.592 1.00 94.12 82 PHE A O 1
ATOM 674 N N . LEU A 1 83 ? -6.399 9.465 22.409 1.00 93.44 83 LEU A N 1
ATOM 675 C CA . LEU A 1 83 ? -6.012 10.014 21.116 1.00 93.44 83 LEU A CA 1
ATOM 676 C C . LEU A 1 83 ? -4.634 9.508 20.702 1.00 93.44 83 LEU A C 1
ATOM 678 O O . LEU A 1 83 ? -3.711 9.419 21.515 1.00 93.44 83 LEU A O 1
ATOM 682 N N . TYR A 1 84 ? -4.482 9.208 19.415 1.00 92.75 84 TYR A N 1
ATOM 683 C CA . TYR A 1 84 ? -3.219 8.754 18.844 1.00 92.75 84 TYR A CA 1
ATOM 684 C C . TYR A 1 84 ? -2.891 9.497 17.548 1.00 92.75 84 TYR A C 1
ATOM 686 O O . TYR A 1 84 ? -3.641 9.446 16.579 1.00 92.75 84 TYR A O 1
ATOM 694 N N . LYS A 1 85 ? -1.757 10.202 17.522 1.00 89.44 85 LYS A N 1
ATOM 695 C CA . LYS A 1 85 ? -1.380 11.104 16.415 1.00 89.44 85 LYS A CA 1
ATOM 696 C C . LYS A 1 85 ? -0.769 10.387 15.204 1.00 89.44 85 LYS A C 1
ATOM 698 O O . LYS A 1 85 ? -0.742 10.926 14.097 1.00 89.44 85 LYS A O 1
ATOM 703 N N . LYS A 1 86 ? -0.193 9.202 15.414 1.00 91.19 86 LYS A N 1
ATOM 704 C CA . LYS A 1 86 ? 0.597 8.486 14.403 1.00 91.19 86 LYS A CA 1
ATOM 705 C C . LYS A 1 86 ? -0.295 7.534 13.581 1.00 91.19 86 LYS A C 1
ATOM 707 O O . LYS A 1 86 ? -1.352 7.120 14.052 1.00 91.19 86 LYS A O 1
ATOM 712 N N . PRO A 1 87 ? 0.105 7.189 12.345 1.00 94.00 87 PRO A N 1
ATOM 713 C CA . PRO A 1 87 ? -0.585 6.170 11.558 1.00 94.00 87 PRO A CA 1
ATOM 714 C C . PRO A 1 87 ? -0.461 4.777 12.195 1.00 94.00 87 PRO A C 1
ATOM 716 O O . PRO A 1 87 ? 0.500 4.513 12.912 1.00 94.00 87 PRO A O 1
ATOM 719 N N . LEU A 1 88 ? -1.384 3.870 11.868 1.00 96.00 88 LEU A N 1
ATOM 720 C CA . LEU A 1 88 ? -1.280 2.434 12.171 1.00 96.00 88 LEU A CA 1
ATOM 721 C C . LEU A 1 88 ? -1.477 1.617 10.885 1.00 96.00 88 LEU A C 1
ATOM 723 O O . LEU A 1 88 ? -2.369 1.948 10.105 1.00 96.00 88 LEU A O 1
ATOM 727 N N . PRO A 1 89 ? -0.706 0.553 10.618 1.00 96.69 89 PRO A N 1
ATOM 728 C CA . PRO A 1 89 ? -0.902 -0.254 9.424 1.00 96.69 89 PRO A CA 1
ATOM 729 C C . PRO A 1 89 ? -2.097 -1.194 9.591 1.00 96.69 89 PRO A C 1
ATOM 731 O O . PRO A 1 89 ? -2.432 -1.620 10.699 1.00 96.69 89 PRO A O 1
ATOM 734 N N . ILE A 1 90 ? -2.741 -1.568 8.481 1.00 97.50 90 ILE A N 1
ATOM 735 C CA . ILE A 1 90 ? -3.894 -2.491 8.528 1.00 97.50 90 ILE A CA 1
ATOM 736 C C . ILE A 1 90 ? -3.517 -3.895 9.030 1.00 97.50 90 ILE A C 1
ATOM 738 O O . ILE A 1 90 ? -4.390 -4.650 9.448 1.00 97.50 90 ILE A O 1
ATOM 742 N N . SER A 1 91 ? -2.225 -4.235 9.067 1.00 96.00 91 SER A N 1
ATOM 743 C CA . SER A 1 91 ? -1.698 -5.421 9.755 1.00 96.00 91 SER A CA 1
ATOM 744 C C . SER A 1 91 ? -1.966 -5.426 11.264 1.00 96.00 91 SER A C 1
ATOM 746 O O . SER A 1 91 ? -1.909 -6.483 11.886 1.00 96.00 91 SER A O 1
ATOM 748 N N . ARG A 1 92 ? -2.336 -4.293 11.875 1.00 95.12 92 ARG A N 1
ATOM 749 C CA . ARG A 1 92 ? -2.770 -4.239 13.283 1.00 95.12 92 ARG A CA 1
ATOM 750 C C . ARG A 1 92 ? -4.225 -4.640 13.492 1.00 95.12 92 ARG A C 1
ATOM 752 O O . ARG A 1 92 ? -4.634 -4.826 14.638 1.00 95.12 92 ARG A O 1
ATOM 759 N N . ILE A 1 93 ? -5.000 -4.801 12.419 1.00 97.31 93 ILE A N 1
ATOM 760 C CA . ILE A 1 93 ? -6.399 -5.218 12.501 1.00 97.31 93 ILE A CA 1
ATOM 761 C C . ILE A 1 93 ? -6.469 -6.671 12.962 1.00 97.31 93 ILE A C 1
ATOM 763 O O . ILE A 1 93 ? -6.077 -7.599 12.250 1.00 97.31 93 ILE A O 1
ATOM 767 N N . LYS A 1 94 ? -7.036 -6.859 14.153 1.00 95.75 94 LYS A N 1
ATOM 768 C CA . LYS A 1 94 ? -7.342 -8.173 14.717 1.00 95.75 94 LYS A CA 1
ATOM 769 C C . LYS A 1 94 ? -8.719 -8.663 14.282 1.00 95.75 94 LYS A C 1
ATOM 771 O O . LYS A 1 94 ? -8.869 -9.823 13.907 1.00 95.75 94 LYS A O 1
ATOM 776 N N . LYS A 1 95 ? -9.720 -7.787 14.381 1.00 97.12 95 LYS A N 1
ATOM 777 C CA . LYS A 1 95 ? -11.123 -8.058 14.051 1.00 97.12 95 LYS A CA 1
ATOM 778 C C . LYS A 1 95 ? -11.828 -6.778 13.613 1.00 97.12 95 LYS A C 1
ATOM 780 O O . LYS A 1 95 ? -11.458 -5.688 14.042 1.00 97.12 95 LYS A O 1
ATOM 785 N N . ILE A 1 96 ? -12.854 -6.934 12.788 1.00 98.06 96 ILE A N 1
ATOM 786 C CA . ILE A 1 96 ? -13.764 -5.886 12.339 1.00 98.06 96 ILE A CA 1
ATOM 787 C C . ILE A 1 96 ? -15.173 -6.322 12.732 1.00 98.06 96 ILE A C 1
ATOM 789 O O . ILE A 1 96 ? -15.664 -7.361 12.290 1.00 98.06 96 ILE A O 1
ATOM 793 N N . TYR A 1 97 ? -15.808 -5.526 13.576 1.00 97.81 97 TYR A N 1
ATOM 794 C CA . TYR A 1 97 ? -17.131 -5.778 14.115 1.00 97.81 97 TYR A CA 1
ATOM 795 C C . TYR A 1 97 ? -18.166 -4.936 13.385 1.00 97.81 97 TYR A C 1
ATOM 797 O O . TYR A 1 97 ? -17.975 -3.733 13.205 1.00 97.81 97 TYR A O 1
ATOM 805 N N . PHE A 1 98 ? -19.284 -5.558 13.029 1.00 97.56 98 PHE A N 1
ATOM 806 C CA . PHE A 1 98 ? -20.463 -4.873 12.511 1.00 97.56 98 PHE A CA 1
ATOM 807 C C . PHE A 1 98 ? -21.665 -5.160 13.404 1.00 97.56 98 PHE A C 1
ATOM 809 O O . PHE A 1 98 ? -21.791 -6.244 13.974 1.00 97.56 98 PHE A O 1
ATOM 816 N N . THR A 1 99 ? -22.568 -4.188 13.482 1.00 94.81 99 THR A N 1
ATOM 817 C CA . THR A 1 99 ? -23.831 -4.323 14.225 1.00 94.81 99 THR A CA 1
ATOM 818 C C . THR A 1 99 ? -24.994 -4.804 13.356 1.00 94.81 99 THR A C 1
ATOM 820 O O . THR A 1 99 ? -26.021 -5.219 13.884 1.00 94.81 99 THR A O 1
ATOM 823 N N . ASP A 1 100 ? -24.840 -4.763 12.029 1.00 95.31 100 ASP A N 1
ATOM 824 C CA . ASP A 1 100 ? -25.856 -5.176 11.064 1.00 95.31 100 ASP A CA 1
ATOM 825 C C . ASP A 1 100 ? -25.247 -6.006 9.924 1.00 95.31 100 ASP A C 1
ATOM 827 O O . ASP A 1 100 ? -24.219 -5.653 9.334 1.00 95.31 100 ASP A O 1
ATOM 831 N N . ASN A 1 101 ? -25.898 -7.124 9.595 1.00 95.81 101 ASN A N 1
ATOM 832 C CA . ASN A 1 101 ? -25.395 -8.055 8.590 1.00 95.81 101 ASN A CA 1
ATOM 833 C C . ASN A 1 101 ? -25.586 -7.542 7.155 1.00 95.81 101 ASN A C 1
ATOM 835 O O . ASN A 1 101 ? -24.720 -7.790 6.314 1.00 95.81 101 ASN A O 1
ATOM 839 N N . ALA A 1 102 ? -26.669 -6.819 6.858 1.00 96.12 102 ALA A N 1
ATOM 840 C CA . ALA A 1 102 ? -26.888 -6.278 5.516 1.00 96.12 102 ALA A CA 1
ATOM 841 C C . ALA A 1 102 ? -25.838 -5.202 5.185 1.00 96.12 102 ALA A C 1
ATOM 843 O O . ALA A 1 102 ? -25.212 -5.237 4.119 1.00 96.12 102 ALA A O 1
ATOM 844 N N . GLN A 1 103 ? -25.563 -4.312 6.138 1.00 95.25 103 GLN A N 1
ATOM 845 C CA . GLN A 1 103 ? -24.531 -3.287 6.049 1.00 95.25 103 GLN A CA 1
ATOM 846 C C . GLN A 1 103 ? -23.132 -3.898 5.945 1.00 95.25 103 GLN A C 1
ATOM 848 O O . GLN A 1 103 ? -22.337 -3.444 5.114 1.00 95.25 103 GLN A O 1
ATOM 853 N N . LYS A 1 104 ? -22.842 -4.961 6.713 1.00 96.75 104 LYS A N 1
ATOM 854 C CA . LYS A 1 104 ? -21.609 -5.751 6.570 1.00 96.75 104 LYS A CA 1
ATOM 855 C C . LYS A 1 104 ? -21.446 -6.241 5.132 1.00 96.75 104 LYS A C 1
ATOM 857 O O . LYS A 1 104 ? -20.457 -5.906 4.487 1.00 96.75 104 LYS A O 1
ATOM 862 N N . VAL A 1 105 ? -22.420 -6.993 4.606 1.00 96.62 105 VAL A N 1
ATOM 863 C CA . VAL A 1 105 ? -22.348 -7.571 3.250 1.00 96.62 105 VAL A CA 1
ATOM 864 C C . VAL A 1 105 ? -22.118 -6.481 2.202 1.00 96.62 105 VAL A C 1
ATOM 866 O O . VAL A 1 105 ? -21.232 -6.614 1.359 1.00 96.62 105 VAL A O 1
ATOM 869 N N . LYS A 1 106 ? -22.864 -5.373 2.276 1.00 96.75 106 LYS A N 1
ATOM 870 C CA . LYS A 1 106 ? -22.714 -4.244 1.349 1.00 96.75 106 LYS A CA 1
ATOM 871 C C . LYS A 1 106 ? -21.314 -3.629 1.414 1.00 96.75 106 LYS A C 1
ATOM 873 O O . LYS A 1 106 ? -20.682 -3.436 0.377 1.00 96.75 106 LYS A O 1
ATOM 878 N N . THR A 1 107 ? -20.825 -3.341 2.617 1.00 96.62 107 THR A N 1
ATOM 879 C CA . THR A 1 107 ? -19.523 -2.695 2.838 1.00 96.62 107 THR A CA 1
ATOM 880 C C . THR A 1 107 ? -18.377 -3.563 2.328 1.00 96.62 107 THR A C 1
ATOM 882 O O . THR A 1 107 ? -17.544 -3.095 1.552 1.00 96.62 107 THR A O 1
ATOM 885 N N . ILE A 1 108 ? -18.358 -4.840 2.710 1.00 97.19 108 ILE A N 1
ATOM 886 C CA . ILE A 1 108 ? -17.280 -5.769 2.356 1.00 97.19 108 ILE A CA 1
ATOM 887 C C . ILE A 1 108 ? -17.271 -6.058 0.856 1.00 97.19 108 ILE A C 1
ATOM 889 O O . ILE A 1 108 ? -16.211 -5.995 0.235 1.00 97.19 108 ILE A O 1
ATOM 893 N N . ASN A 1 109 ? -18.441 -6.260 0.240 1.00 96.19 109 ASN A N 1
ATOM 894 C CA . ASN A 1 109 ? -18.534 -6.437 -1.209 1.00 96.19 109 ASN A CA 1
ATOM 895 C C . ASN A 1 109 ? -18.025 -5.210 -1.972 1.00 96.19 109 ASN A C 1
ATOM 897 O O . ASN A 1 109 ? -17.318 -5.359 -2.964 1.00 96.19 109 ASN A O 1
ATOM 901 N N . ASN A 1 110 ? -18.350 -3.998 -1.516 1.00 95.44 110 ASN A N 1
ATOM 902 C CA . ASN A 1 110 ? -17.860 -2.776 -2.153 1.00 95.44 110 ASN A CA 1
ATOM 903 C C . ASN A 1 110 ? -16.334 -2.653 -2.060 1.00 95.44 110 ASN A C 1
ATOM 905 O O . ASN A 1 110 ? -15.695 -2.238 -3.025 1.00 95.44 110 ASN A O 1
ATOM 909 N N . ILE A 1 111 ? -15.746 -3.046 -0.928 1.00 96.94 111 ILE A N 1
ATOM 910 C CA . ILE A 1 111 ? -14.294 -3.017 -0.736 1.00 96.94 111 ILE A CA 1
ATOM 911 C C . ILE A 1 111 ? -13.605 -4.049 -1.635 1.00 96.94 111 ILE A C 1
ATOM 913 O O . ILE A 1 111 ? -12.717 -3.690 -2.416 1.00 96.94 111 ILE A O 1
ATOM 917 N N . ASN A 1 112 ? -14.078 -5.297 -1.580 1.00 96.50 112 ASN A N 1
ATOM 918 C CA . ASN A 1 112 ? -13.515 -6.442 -2.299 1.00 96.50 112 ASN A CA 1
ATOM 919 C C . ASN A 1 112 ? -13.701 -6.365 -3.824 1.00 96.50 112 ASN A C 1
ATOM 921 O O . ASN A 1 112 ? -13.028 -7.084 -4.553 1.00 96.50 112 ASN A O 1
ATOM 925 N N . ARG A 1 113 ? -14.580 -5.491 -4.333 1.00 93.12 113 ARG A N 1
ATOM 926 C CA . ARG A 1 113 ? -14.764 -5.254 -5.778 1.00 93.12 113 ARG A CA 1
ATOM 927 C C . ARG A 1 113 ? -13.747 -4.292 -6.396 1.00 93.12 113 ARG A C 1
ATOM 929 O O . ARG A 1 113 ? -13.760 -4.103 -7.615 1.00 93.12 113 ARG A O 1
ATOM 936 N N . GLY A 1 114 ? -12.893 -3.637 -5.608 1.00 90.31 114 GLY A N 1
ATOM 937 C CA . GLY A 1 114 ? -11.935 -2.720 -6.224 1.00 90.31 114 GLY A CA 1
ATOM 938 C C . GLY A 1 114 ? -10.854 -2.130 -5.338 1.00 90.31 114 GLY A C 1
ATOM 939 O O . GLY A 1 114 ? -9.706 -2.059 -5.766 1.00 90.31 114 GLY A O 1
ATOM 940 N N . VAL A 1 115 ? -11.178 -1.655 -4.135 1.00 93.44 115 VAL A N 1
ATOM 941 C CA . VAL A 1 115 ? -10.226 -0.822 -3.374 1.00 93.44 115 VAL A CA 1
ATOM 942 C C . VAL A 1 115 ? -9.263 -1.633 -2.512 1.00 93.44 115 VAL A C 1
ATOM 944 O O . VAL A 1 115 ? -8.191 -1.130 -2.175 1.00 93.44 115 VAL A O 1
ATOM 947 N N . GLY A 1 116 ? -9.598 -2.880 -2.182 1.00 96.81 116 GLY A N 1
ATOM 948 C CA . GLY A 1 116 ? -8.723 -3.787 -1.443 1.00 96.81 116 GLY A CA 1
ATOM 949 C C . GLY A 1 116 ? -9.367 -5.142 -1.197 1.00 96.81 116 GLY A C 1
ATOM 950 O O . GLY A 1 116 ? -10.290 -5.527 -1.905 1.00 96.81 116 GLY A O 1
ATOM 951 N N . PHE A 1 117 ? -8.867 -5.852 -0.192 1.00 96.62 117 PHE A N 1
ATOM 952 C CA . PHE A 1 117 ? -9.421 -7.120 0.260 1.00 96.62 117 PHE A CA 1
ATOM 953 C C . PHE A 1 117 ? -9.619 -7.087 1.774 1.00 96.62 117 PHE A C 1
ATOM 955 O O . PHE A 1 117 ? -8.780 -6.565 2.509 1.00 96.62 117 PHE A O 1
ATOM 962 N N . ILE A 1 118 ? -10.718 -7.673 2.232 1.00 95.88 118 ILE A N 1
ATOM 963 C CA . ILE A 1 118 ? -10.962 -8.003 3.632 1.00 95.88 118 ILE A CA 1
ATOM 964 C C . ILE A 1 118 ? -11.351 -9.476 3.691 1.00 95.88 118 ILE A C 1
ATOM 966 O O . ILE A 1 118 ? -12.326 -9.896 3.065 1.00 95.88 118 ILE A O 1
ATOM 970 N N . SER A 1 119 ? -10.592 -10.252 4.462 1.00 93.88 119 SER A N 1
ATOM 971 C CA . SER A 1 119 ? -10.903 -11.653 4.732 1.00 93.88 119 SER A CA 1
ATOM 972 C C . SER A 1 119 ? -12.130 -11.779 5.639 1.00 93.88 119 SER A C 1
ATOM 974 O O . SER A 1 119 ? -12.188 -11.147 6.695 1.00 93.88 119 SER A O 1
ATOM 976 N N . GLU A 1 120 ? -13.059 -12.678 5.296 1.00 92.81 120 GLU A N 1
ATOM 977 C CA . GLU A 1 120 ? -14.206 -13.048 6.150 1.00 92.81 120 GLU A CA 1
ATOM 978 C C . GLU A 1 120 ? -13.774 -13.495 7.553 1.00 92.81 120 GLU A C 1
ATOM 980 O O . GLU A 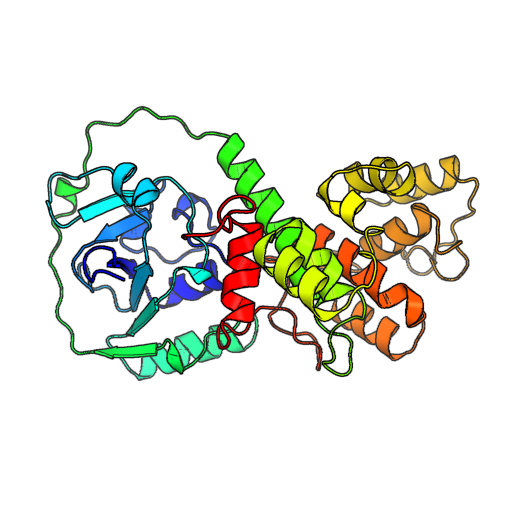1 120 ? -14.478 -13.265 8.533 1.00 92.81 120 GLU A O 1
ATOM 985 N N . LYS A 1 121 ? -12.557 -14.043 7.694 1.00 93.56 121 LYS A N 1
ATOM 986 C CA . LYS A 1 121 ? -11.991 -14.437 8.994 1.00 93.56 121 LYS A CA 1
ATOM 987 C C . LYS A 1 121 ? -11.819 -13.260 9.956 1.00 93.56 121 LYS A C 1
ATOM 989 O O . LYS A 1 121 ? -11.799 -13.472 11.169 1.00 93.56 121 LYS A O 1
ATOM 994 N N . LEU A 1 122 ? -11.688 -12.034 9.449 1.00 95.31 122 LEU A N 1
ATOM 995 C CA . LEU A 1 122 ? -11.545 -10.830 10.268 1.00 95.31 122 LEU A CA 1
ATOM 996 C C . LEU A 1 122 ? -12.884 -10.260 10.712 1.00 95.31 122 LEU A C 1
ATOM 998 O O . LEU A 1 122 ? -12.899 -9.417 11.600 1.00 95.31 122 LEU A O 1
ATOM 1002 N N . ILE A 1 123 ? -13.993 -10.713 10.137 1.00 97.00 123 ILE A N 1
ATOM 1003 C CA . ILE A 1 123 ? -15.290 -10.079 10.322 1.00 97.00 123 ILE A CA 1
ATOM 1004 C C . ILE A 1 123 ? -16.091 -10.814 11.400 1.00 97.00 123 ILE A C 1
ATOM 1006 O O . ILE A 1 123 ? -15.978 -12.030 11.568 1.00 97.00 123 ILE A O 1
ATOM 1010 N N . GLU A 1 124 ? -16.877 -10.066 12.168 1.00 96.88 124 GLU A N 1
ATOM 1011 C CA . GLU A 1 124 ? -17.776 -10.600 13.189 1.00 96.88 124 GLU A CA 1
ATOM 1012 C C . GLU A 1 124 ? -19.031 -9.719 13.310 1.00 96.88 124 GLU A C 1
ATOM 1014 O O . GLU A 1 124 ? -18.940 -8.490 13.286 1.00 96.88 124 GLU A O 1
ATOM 1019 N N . ILE A 1 125 ? -20.207 -10.346 13.424 1.00 96.31 125 ILE A N 1
ATOM 1020 C CA . ILE A 1 125 ? -21.463 -9.654 13.744 1.00 96.31 125 ILE A CA 1
ATOM 1021 C C . ILE A 1 125 ? -21.680 -9.730 15.249 1.00 96.31 125 ILE A C 1
ATOM 1023 O O . ILE A 1 125 ? -21.617 -10.815 15.825 1.00 96.31 125 ILE A O 1
ATOM 1027 N N . VAL A 1 126 ? -21.958 -8.589 15.872 1.00 94.75 126 VAL A N 1
ATOM 1028 C CA . VAL A 1 126 ? -22.175 -8.487 17.318 1.00 94.75 126 VAL A CA 1
ATOM 1029 C C . VAL A 1 126 ? -23.414 -7.658 17.627 1.00 94.75 126 VAL A C 1
ATOM 1031 O O . VAL A 1 126 ? -23.835 -6.817 16.832 1.00 94.75 126 VAL A O 1
ATOM 1034 N N . SER A 1 127 ? -24.004 -7.898 18.797 1.00 86.75 127 SER A N 1
ATOM 1035 C CA . SER A 1 127 ? -25.111 -7.090 19.298 1.00 86.75 127 SER A CA 1
ATOM 1036 C C . SER A 1 127 ? -24.665 -5.657 19.582 1.00 86.75 127 SER A C 1
ATOM 1038 O O . SER A 1 127 ? -23.509 -5.397 19.922 1.00 86.75 127 SER A O 1
ATOM 1040 N N . LYS A 1 128 ? -25.615 -4.731 19.461 1.00 78.56 128 LYS A N 1
ATOM 1041 C CA . LYS A 1 128 ? -25.422 -3.316 19.767 1.00 78.56 128 LYS A CA 1
ATOM 1042 C C . LYS A 1 128 ? -25.230 -3.130 21.270 1.00 78.56 128 LYS A C 1
ATOM 1044 O O . LYS A 1 128 ? -26.184 -3.269 22.027 1.00 78.56 128 LYS A O 1
ATOM 1049 N N . ASP A 1 129 ? -24.005 -2.819 21.670 1.00 83.69 129 ASP A N 1
ATOM 1050 C CA . ASP A 1 129 ? -23.676 -2.346 23.011 1.00 83.69 129 ASP A CA 1
ATOM 1051 C C . ASP A 1 129 ? -22.802 -1.101 22.864 1.00 83.69 129 ASP A C 1
ATOM 1053 O O . ASP A 1 129 ? -21.627 -1.178 22.488 1.00 83.69 129 ASP A O 1
ATOM 1057 N N . TYR A 1 130 ? -23.443 0.055 23.017 1.00 85.31 130 TYR A N 1
ATOM 1058 C CA . TYR A 1 130 ? -22.864 1.350 22.696 1.00 85.31 130 TYR A CA 1
ATOM 1059 C C . TYR A 1 130 ? -22.385 2.043 23.960 1.00 85.31 130 TYR A C 1
ATOM 1061 O O . TYR A 1 130 ? -23.168 2.315 24.871 1.00 85.31 130 TYR A O 1
ATOM 1069 N N . TYR A 1 131 ? -21.113 2.424 23.971 1.00 87.69 131 TYR A N 1
ATOM 1070 C CA . TYR A 1 131 ? -20.603 3.353 24.960 1.00 87.69 131 TYR A CA 1
ATOM 1071 C C . TYR A 1 131 ? -20.957 4.779 24.535 1.00 87.69 131 TYR A C 1
ATOM 1073 O O . TYR A 1 131 ? -20.509 5.266 23.491 1.00 87.69 131 TYR A O 1
ATOM 1081 N N . LYS A 1 132 ? -21.792 5.446 25.333 1.00 88.19 132 LYS A N 1
ATOM 1082 C CA . LYS A 1 132 ? -22.188 6.832 25.087 1.00 88.19 132 LYS A CA 1
ATOM 1083 C C . LYS A 1 132 ? -21.061 7.762 25.527 1.00 88.19 132 LYS A C 1
ATOM 1085 O O . LYS A 1 132 ? -20.841 7.948 26.718 1.00 88.19 132 LYS A O 1
ATOM 1090 N N . LEU A 1 133 ? -20.378 8.351 24.554 1.00 86.88 133 LEU A N 1
ATOM 1091 C CA . LEU A 1 133 ? -19.323 9.328 24.777 1.00 86.88 133 LEU A CA 1
ATOM 1092 C C . LEU A 1 133 ? -19.909 10.741 24.741 1.00 86.88 133 LEU A C 1
ATOM 1094 O O . LEU A 1 133 ? -20.497 11.148 23.736 1.00 86.88 133 LEU A O 1
ATOM 1098 N N . ASP A 1 134 ? -19.694 11.507 25.807 1.00 86.12 134 ASP A N 1
ATOM 1099 C CA . ASP A 1 134 ? -19.868 12.957 25.762 1.00 86.12 134 ASP A CA 1
ATOM 1100 C C . ASP A 1 134 ? -18.690 13.583 25.000 1.00 86.12 134 ASP A C 1
ATOM 1102 O O . ASP A 1 134 ? -17.539 13.530 25.434 1.00 86.12 134 ASP A O 1
ATOM 1106 N N . ILE A 1 135 ? -18.982 14.174 23.839 1.00 80.94 135 ILE A N 1
ATOM 1107 C CA . ILE A 1 135 ? -17.988 14.773 22.935 1.00 80.94 135 ILE A CA 1
ATOM 1108 C C . ILE A 1 135 ? -17.196 15.884 23.643 1.00 80.94 135 ILE A C 1
ATOM 1110 O O . ILE A 1 135 ? -16.018 16.072 23.345 1.00 80.94 135 ILE A O 1
ATOM 1114 N N . GLY A 1 136 ? -17.784 16.569 24.633 1.00 78.00 136 GLY A N 1
ATOM 1115 C CA . GLY A 1 136 ? -17.081 17.578 25.431 1.00 78.00 136 GLY A CA 1
ATOM 1116 C C . GLY A 1 136 ? -15.872 17.031 26.207 1.00 78.00 136 GLY A C 1
ATOM 1117 O O . GLY A 1 136 ? -14.989 17.802 26.592 1.00 78.00 136 GLY A O 1
ATOM 1118 N N . LEU A 1 137 ? -15.796 15.709 26.403 1.00 80.06 137 LEU A N 1
ATOM 1119 C CA . LEU A 1 137 ? -14.703 15.024 27.100 1.00 80.06 137 LEU A CA 1
ATOM 1120 C C . LEU A 1 137 ? -13.504 14.698 26.201 1.00 80.06 137 LEU A C 1
ATOM 1122 O O . LEU A 1 137 ? -12.419 14.440 26.726 1.00 80.06 137 LEU A O 1
ATOM 1126 N N . LEU A 1 138 ? -13.669 14.766 24.874 1.00 78.44 138 LEU A N 1
ATOM 1127 C CA . LEU A 1 138 ? -12.557 14.683 23.917 1.00 78.44 138 LEU A CA 1
ATOM 1128 C C . LEU A 1 138 ? -11.660 15.921 23.968 1.00 78.44 138 LEU A C 1
ATOM 1130 O O . LEU A 1 138 ? -10.529 15.871 23.501 1.00 78.44 138 LEU A O 1
ATOM 1134 N N . ASN A 1 139 ? -12.160 17.014 24.548 1.00 65.31 139 ASN A N 1
ATOM 1135 C CA . ASN A 1 139 ? -11.510 18.309 24.520 1.00 65.31 139 ASN A CA 1
ATOM 1136 C C . ASN A 1 139 ? -10.270 18.313 25.419 1.00 65.31 139 ASN A C 1
ATOM 1138 O O . ASN A 1 139 ? -10.354 18.388 26.653 1.00 65.31 139 ASN A O 1
ATOM 1142 N N . ILE A 1 140 ? -9.118 18.226 24.769 1.00 62.69 140 ILE A N 1
ATOM 1143 C CA . ILE A 1 140 ? -7.816 18.378 25.390 1.00 62.69 140 ILE A CA 1
ATOM 1144 C C . ILE A 1 140 ? -7.436 19.850 25.266 1.00 62.69 140 ILE A C 1
ATOM 1146 O O . ILE A 1 140 ? -7.566 20.435 24.190 1.00 62.69 140 ILE A O 1
ATOM 1150 N N . GLU A 1 141 ? -6.976 20.465 26.357 1.00 57.00 141 GLU A N 1
ATOM 1151 C CA . GLU A 1 141 ? -6.323 21.774 26.292 1.00 57.00 141 GLU A CA 1
ATOM 1152 C C . GLU A 1 141 ? -5.266 21.707 25.189 1.00 57.00 141 GLU A C 1
ATOM 1154 O O . GLU A 1 141 ? -4.332 20.921 25.307 1.00 57.00 141 GLU A O 1
ATOM 1159 N N . LYS A 1 142 ? -5.502 22.431 24.082 1.00 53.56 142 LYS A N 1
ATOM 1160 C CA . LYS A 1 142 ? -4.780 22.316 22.807 1.00 53.56 142 LYS A CA 1
ATOM 1161 C C . LYS A 1 142 ? -3.307 21.972 23.031 1.00 53.56 142 LYS A C 1
ATOM 1163 O O . LYS A 1 142 ? -2.497 22.860 23.294 1.00 53.56 142 LYS A O 1
ATOM 1168 N N . TYR A 1 143 ? -2.946 20.696 22.884 1.00 55.44 143 TYR A N 1
ATOM 1169 C CA . TYR A 1 143 ? -1.552 20.342 22.683 1.00 55.44 143 TYR A CA 1
ATOM 1170 C C . TYR A 1 143 ? -1.165 20.994 21.357 1.00 55.44 143 TYR A C 1
ATOM 1172 O O . TYR A 1 143 ? -1.560 20.532 20.287 1.00 55.44 143 TYR A O 1
ATOM 1180 N N . ASN A 1 144 ? -0.446 22.115 21.446 1.00 48.94 144 ASN A N 1
ATOM 1181 C CA . ASN A 1 144 ? 0.104 22.905 20.340 1.00 48.94 144 ASN A CA 1
ATOM 1182 C C . ASN A 1 144 ? 1.208 22.142 19.585 1.00 48.94 144 ASN A C 1
ATOM 1184 O O . ASN A 1 144 ? 2.199 22.721 19.145 1.00 48.94 144 ASN A O 1
ATOM 1188 N N . ASP A 1 145 ? 1.060 20.833 19.416 1.00 56.06 145 ASP A N 1
ATOM 1189 C CA . ASP A 1 145 ? 1.938 20.068 18.559 1.00 56.06 145 ASP A CA 1
ATOM 1190 C C . ASP A 1 145 ? 1.437 20.217 17.130 1.00 56.06 145 ASP A C 1
ATOM 1192 O O . ASP A 1 145 ? 0.638 19.417 16.626 1.00 56.06 145 ASP A O 1
ATOM 1196 N N . ASN A 1 146 ? 1.956 21.258 16.482 1.00 59.44 146 ASN A N 1
ATOM 1197 C CA . ASN A 1 146 ? 1.786 21.515 15.064 1.00 59.44 146 ASN A CA 1
ATOM 1198 C C . ASN A 1 146 ? 1.982 20.231 14.242 1.00 59.44 146 ASN A C 1
ATOM 1200 O O . ASN A 1 146 ? 2.706 19.288 14.597 1.00 59.44 146 ASN A O 1
ATOM 1204 N N . TYR A 1 147 ? 1.287 20.187 13.113 1.00 66.50 147 TYR A N 1
ATOM 1205 C CA . TYR A 1 147 ? 1.508 19.191 12.082 1.00 66.50 147 TYR A CA 1
ATOM 1206 C C . TYR A 1 147 ? 3.006 19.022 11.775 1.00 66.50 147 TYR A C 1
ATOM 1208 O O . TYR A 1 147 ? 3.698 20.012 11.556 1.00 66.50 147 TYR A O 1
ATOM 1216 N N . SER A 1 148 ? 3.496 17.776 11.735 1.00 73.31 148 SER A N 1
ATOM 1217 C CA . SER A 1 148 ? 4.868 17.486 11.313 1.00 73.31 148 SER A CA 1
ATOM 1218 C C . SER A 1 148 ? 4.881 17.022 9.851 1.00 73.31 148 SER A C 1
ATOM 1220 O O . SER A 1 148 ? 4.356 15.937 9.570 1.00 73.31 148 SER A O 1
ATOM 1222 N N . PRO A 1 149 ? 5.527 17.773 8.935 1.00 81.50 149 PRO A N 1
ATOM 1223 C CA . PRO A 1 149 ? 5.772 17.341 7.555 1.00 81.50 149 PRO A CA 1
ATOM 1224 C C . PRO A 1 149 ? 6.497 15.988 7.452 1.00 81.50 149 PRO A C 1
ATOM 1226 O O . PRO A 1 149 ? 6.373 15.273 6.460 1.00 81.50 149 PRO A O 1
ATOM 1229 N N . GLU A 1 150 ? 7.230 15.589 8.497 1.00 85.56 150 GLU A N 1
ATOM 1230 C CA . GLU A 1 150 ? 7.917 14.298 8.556 1.00 85.56 150 GLU A CA 1
ATOM 1231 C C . GLU A 1 150 ? 6.935 13.114 8.512 1.00 85.56 150 GLU A C 1
ATOM 1233 O O . GLU A 1 150 ? 7.213 12.099 7.873 1.00 85.56 150 GLU A O 1
ATOM 1238 N N . ILE A 1 151 ? 5.767 13.240 9.156 1.00 86.50 151 ILE A N 1
ATOM 1239 C CA . ILE A 1 151 ? 4.736 12.190 9.148 1.00 86.50 151 ILE A CA 1
ATOM 1240 C C . ILE A 1 151 ? 4.164 12.025 7.738 1.00 86.50 151 ILE A C 1
ATOM 1242 O O . ILE A 1 151 ? 3.971 10.896 7.288 1.00 86.50 151 ILE A O 1
ATOM 1246 N N . GLU A 1 152 ? 3.937 13.127 7.022 1.00 88.81 152 GLU A N 1
ATOM 1247 C CA . GLU A 1 152 ? 3.449 13.091 5.641 1.00 88.81 152 GLU A CA 1
ATOM 1248 C C . GLU A 1 152 ? 4.426 12.373 4.720 1.00 88.81 152 GLU A C 1
ATOM 1250 O O . GLU A 1 152 ? 4.039 11.466 3.981 1.00 88.81 152 GLU A O 1
ATOM 1255 N N . ASN A 1 153 ? 5.709 12.722 4.828 1.00 89.38 153 ASN A N 1
ATOM 1256 C CA . ASN A 1 153 ? 6.766 12.078 4.064 1.00 89.38 153 ASN A CA 1
ATOM 1257 C C . ASN A 1 153 ? 6.847 10.581 4.381 1.00 89.38 153 ASN A C 1
ATOM 1259 O O . ASN A 1 153 ? 6.940 9.776 3.458 1.00 89.38 153 ASN A O 1
ATOM 1263 N N . LYS A 1 154 ? 6.728 10.176 5.653 1.00 91.25 154 LYS A N 1
ATOM 1264 C CA . LYS A 1 154 ? 6.682 8.752 6.034 1.00 91.25 154 LYS A CA 1
ATOM 1265 C C . LYS A 1 154 ? 5.475 8.029 5.432 1.00 91.25 154 LYS A C 1
ATOM 1267 O O . LYS A 1 154 ? 5.642 6.936 4.896 1.00 91.25 154 LYS A O 1
ATOM 1272 N N . ILE A 1 155 ? 4.285 8.633 5.468 1.00 93.62 155 ILE A N 1
ATOM 1273 C CA . ILE A 1 155 ? 3.066 8.070 4.859 1.00 93.62 155 ILE A CA 1
ATOM 1274 C C . ILE A 1 155 ? 3.238 7.929 3.341 1.00 93.62 155 ILE A C 1
ATOM 1276 O O . ILE A 1 155 ? 2.890 6.888 2.779 1.00 93.62 155 ILE A O 1
ATOM 1280 N N . LYS A 1 156 ? 3.793 8.949 2.676 1.00 93.00 156 LYS A N 1
ATOM 1281 C CA . LYS A 1 156 ? 4.056 8.929 1.234 1.00 93.00 156 LYS A CA 1
ATOM 1282 C C . LYS A 1 156 ? 5.060 7.833 0.877 1.00 93.00 156 LYS A C 1
ATOM 1284 O O . LYS A 1 156 ? 4.755 6.985 0.045 1.00 93.00 156 LYS A O 1
ATOM 1289 N N . THR A 1 157 ? 6.209 7.788 1.547 1.00 92.50 157 THR A N 1
ATOM 1290 C CA . THR A 1 157 ? 7.226 6.751 1.327 1.00 92.50 157 THR A CA 1
ATOM 1291 C C . THR A 1 157 ? 6.654 5.355 1.549 1.00 92.50 157 THR A C 1
ATOM 1293 O O . THR A 1 157 ? 6.821 4.495 0.687 1.00 92.50 157 THR A O 1
ATOM 1296 N N . TYR A 1 158 ? 5.909 5.138 2.638 1.00 95.44 158 TYR A N 1
ATOM 1297 C CA . TYR A 1 158 ? 5.224 3.871 2.898 1.00 95.44 158 TYR A CA 1
ATOM 1298 C C . TYR A 1 158 ? 4.294 3.476 1.745 1.00 95.44 158 TYR A C 1
ATOM 1300 O O . TYR A 1 158 ? 4.373 2.359 1.237 1.00 95.44 158 TYR A O 1
ATOM 1308 N N . ASN A 1 159 ? 3.440 4.402 1.299 1.00 96.62 159 ASN A N 1
ATOM 1309 C CA . ASN A 1 159 ? 2.504 4.172 0.203 1.00 96.62 159 ASN A CA 1
ATOM 1310 C C . ASN A 1 159 ? 3.228 3.754 -1.086 1.00 96.62 159 ASN A C 1
ATOM 1312 O O . ASN A 1 159 ? 2.814 2.795 -1.735 1.00 96.62 159 ASN A O 1
ATOM 1316 N N . ASN A 1 160 ? 4.309 4.441 -1.449 1.00 95.75 160 ASN A N 1
ATOM 1317 C CA . ASN A 1 160 ? 5.089 4.135 -2.645 1.00 95.75 160 ASN A CA 1
ATOM 1318 C C . ASN A 1 160 ? 5.803 2.777 -2.519 1.00 95.75 160 ASN A C 1
ATOM 1320 O O . ASN A 1 160 ? 5.610 1.903 -3.362 1.00 95.75 160 ASN A O 1
ATOM 1324 N N . VAL A 1 161 ? 6.547 2.546 -1.435 1.00 95.81 161 VAL A N 1
ATOM 1325 C CA . VAL A 1 161 ? 7.278 1.285 -1.214 1.00 95.81 161 VAL A CA 1
ATOM 1326 C C . VAL A 1 161 ? 6.332 0.082 -1.193 1.00 95.81 161 VAL A C 1
ATOM 1328 O O . VAL A 1 161 ? 6.569 -0.904 -1.897 1.00 95.81 161 VAL A O 1
ATOM 1331 N N . LEU A 1 162 ? 5.224 0.169 -0.449 1.00 97.62 162 LEU A N 1
ATOM 1332 C CA . LEU A 1 162 ? 4.238 -0.907 -0.397 1.00 97.62 162 LEU A CA 1
ATOM 1333 C C . LEU A 1 162 ? 3.563 -1.125 -1.758 1.00 97.62 162 LEU A C 1
ATOM 1335 O O . LEU A 1 162 ? 3.261 -2.263 -2.105 1.00 97.62 162 LEU A O 1
ATOM 1339 N N . GLY A 1 163 ? 3.358 -0.066 -2.547 1.00 97.69 163 GLY A N 1
ATOM 1340 C CA . GLY A 1 163 ? 2.862 -0.170 -3.920 1.00 97.69 163 GLY A CA 1
ATOM 1341 C C . GLY A 1 163 ? 3.797 -0.988 -4.808 1.00 97.69 163 GLY A C 1
ATOM 1342 O O . GLY A 1 163 ? 3.341 -1.887 -5.517 1.00 97.69 163 GLY A O 1
ATOM 1343 N N . GLY A 1 164 ? 5.106 -0.738 -4.705 1.00 97.25 164 GLY A N 1
ATOM 1344 C CA . GLY A 1 164 ? 6.148 -1.520 -5.371 1.00 97.25 164 GLY A CA 1
ATOM 1345 C C . GLY A 1 164 ? 6.079 -2.998 -5.013 1.00 97.25 164 GLY A C 1
ATOM 1346 O O . GLY A 1 164 ? 5.963 -3.846 -5.899 1.00 97.25 164 GLY A O 1
ATOM 1347 N N . LEU A 1 165 ? 6.080 -3.299 -3.711 1.00 97.19 165 LEU A N 1
ATOM 1348 C CA . LEU A 1 165 ? 5.990 -4.673 -3.213 1.00 97.19 165 LEU A CA 1
ATOM 1349 C C . LEU A 1 165 ? 4.688 -5.364 -3.621 1.00 97.19 165 LEU A C 1
ATOM 1351 O O . LEU A 1 165 ? 4.720 -6.523 -4.020 1.00 97.19 165 LEU A O 1
ATOM 1355 N N . ALA A 1 166 ? 3.549 -4.677 -3.534 1.00 97.50 166 ALA A N 1
ATOM 1356 C CA . ALA A 1 166 ? 2.251 -5.239 -3.887 1.00 97.50 166 ALA A CA 1
ATOM 1357 C C . ALA A 1 166 ? 2.177 -5.595 -5.378 1.00 97.50 166 ALA A C 1
ATOM 1359 O O . ALA A 1 166 ? 1.710 -6.675 -5.739 1.00 97.50 166 ALA A O 1
ATOM 1360 N N . PHE A 1 167 ? 2.674 -4.715 -6.253 1.00 97.75 167 PHE A N 1
ATOM 1361 C CA . PHE A 1 167 ? 2.572 -4.908 -7.698 1.00 97.75 167 PHE A CA 1
ATOM 1362 C C . PHE A 1 167 ? 3.586 -5.927 -8.245 1.00 97.75 167 PHE A C 1
ATOM 1364 O O . PHE A 1 167 ? 3.254 -6.680 -9.163 1.00 97.75 167 PHE A O 1
ATOM 1371 N N . VAL A 1 168 ? 4.792 -6.012 -7.666 1.00 97.12 168 VAL A N 1
ATOM 1372 C CA . VAL A 1 168 ? 5.816 -7.017 -8.028 1.00 97.12 168 VAL A CA 1
ATOM 1373 C C . VAL A 1 168 ? 5.622 -8.367 -7.332 1.00 97.12 168 VAL A C 1
ATOM 1375 O O . VAL A 1 168 ? 6.404 -9.281 -7.547 1.00 97.12 168 VAL A O 1
ATOM 1378 N N . ARG A 1 169 ? 4.605 -8.527 -6.478 1.00 95.62 169 ARG A N 1
ATOM 1379 C CA . ARG A 1 169 ? 4.423 -9.762 -5.704 1.00 95.62 169 ARG A CA 1
ATOM 1380 C C . ARG A 1 169 ? 4.184 -10.981 -6.587 1.00 95.62 169 ARG A C 1
ATOM 1382 O O . ARG A 1 169 ? 4.910 -11.962 -6.464 1.00 95.62 169 ARG A O 1
ATOM 1389 N N . TYR A 1 170 ? 3.189 -10.899 -7.467 1.00 94.44 170 TYR A N 1
ATOM 1390 C CA . TYR A 1 170 ? 2.776 -12.003 -8.331 1.00 94.44 170 TYR A CA 1
ATOM 1391 C C . TYR A 1 170 ? 2.959 -11.668 -9.807 1.00 94.44 170 TYR A C 1
ATOM 1393 O O . TYR A 1 170 ? 2.706 -10.532 -10.222 1.00 94.44 170 TYR A O 1
ATOM 1401 N N . ASP A 1 171 ? 3.357 -12.657 -10.598 1.00 91.50 171 ASP A N 1
ATOM 1402 C CA . ASP A 1 171 ? 3.263 -12.618 -12.052 1.00 91.50 171 ASP A CA 1
ATOM 1403 C C . ASP A 1 171 ? 1.802 -12.771 -12.522 1.00 91.50 171 ASP A C 1
ATOM 1405 O O . ASP A 1 171 ? 0.859 -12.758 -11.724 1.00 91.50 171 ASP A O 1
ATOM 1409 N N . LEU A 1 172 ? 1.598 -12.855 -13.837 1.00 90.44 172 LEU A N 1
ATOM 1410 C CA . LEU A 1 172 ? 0.263 -13.005 -14.425 1.00 90.44 172 LEU A CA 1
ATOM 1411 C C . LEU A 1 172 ? -0.343 -14.403 -14.229 1.00 90.44 172 LEU A C 1
ATOM 1413 O O . LEU A 1 172 ? -1.540 -14.568 -14.436 1.00 90.44 172 LEU A O 1
ATOM 1417 N N . GLU A 1 173 ? 0.457 -15.394 -13.831 1.00 89.75 173 GLU A N 1
ATOM 1418 C CA . GLU A 1 173 ? 0.011 -16.758 -13.516 1.00 89.75 173 GLU A CA 1
ATOM 1419 C C . GLU A 1 173 ? -0.313 -16.922 -12.020 1.00 89.75 173 GLU A C 1
ATOM 1421 O O . GLU A 1 173 ? -0.643 -18.019 -11.566 1.00 89.75 173 GLU A O 1
ATOM 1426 N N . GLY A 1 174 ? -0.197 -15.847 -11.232 1.00 89.56 174 GLY A N 1
ATOM 1427 C CA . GLY A 1 174 ? -0.410 -15.870 -9.787 1.00 89.56 174 GLY A CA 1
ATOM 1428 C C . GLY A 1 174 ? 0.753 -16.481 -9.000 1.00 89.56 174 GLY A C 1
ATOM 1429 O O . GLY A 1 174 ? 0.599 -16.769 -7.811 1.00 89.56 174 GLY A O 1
ATOM 1430 N N . LYS A 1 175 ? 1.920 -16.681 -9.625 1.00 93.00 175 LYS A N 1
ATOM 1431 C CA . LYS A 1 175 ? 3.132 -17.171 -8.957 1.00 93.00 175 LYS A CA 1
ATOM 1432 C C . LYS A 1 175 ? 3.964 -16.000 -8.464 1.00 93.00 175 LYS A C 1
ATOM 1434 O O . LYS A 1 175 ? 3.943 -14.918 -9.042 1.00 93.00 175 LYS A O 1
ATOM 1439 N N . TYR A 1 176 ? 4.716 -16.203 -7.385 1.00 93.12 176 TYR A N 1
ATOM 1440 C CA . TYR A 1 176 ? 5.646 -15.175 -6.930 1.00 93.12 176 TYR A CA 1
ATOM 1441 C C . TYR A 1 176 ? 6.726 -14.922 -7.979 1.00 93.12 176 TYR A C 1
ATOM 1443 O O . TYR A 1 176 ? 7.342 -15.862 -8.485 1.00 93.12 176 TYR A O 1
ATOM 1451 N N . PHE A 1 177 ? 7.003 -13.647 -8.238 1.00 93.75 177 PHE A N 1
ATOM 1452 C CA . PHE A 1 177 ? 8.182 -13.260 -9.001 1.00 93.75 177 PHE A CA 1
ATOM 1453 C C . PHE A 1 177 ? 9.459 -13.776 -8.311 1.00 93.75 177 PHE A C 1
ATOM 1455 O O . PHE A 1 177 ? 9.553 -13.791 -7.078 1.00 93.75 177 PHE A O 1
ATOM 1462 N N . LYS A 1 178 ? 10.443 -14.216 -9.109 1.00 91.00 178 LYS A N 1
ATOM 1463 C CA . LYS A 1 178 ? 11.641 -14.946 -8.648 1.00 91.00 178 LYS A CA 1
ATOM 1464 C C . LYS A 1 178 ? 12.343 -14.253 -7.480 1.00 91.00 178 LYS A C 1
ATOM 1466 O O . LYS A 1 178 ? 12.744 -14.911 -6.518 1.00 91.00 178 LYS A O 1
ATOM 1471 N N . ASN A 1 179 ? 12.497 -12.936 -7.564 1.00 93.00 179 ASN A N 1
ATOM 1472 C CA . ASN A 1 179 ? 13.259 -12.147 -6.607 1.00 93.00 179 ASN A CA 1
ATOM 1473 C C . ASN A 1 179 ? 12.386 -11.460 -5.553 1.00 93.00 179 ASN A C 1
ATOM 1475 O O . ASN A 1 179 ? 12.935 -10.773 -4.696 1.00 93.00 179 ASN A O 1
ATOM 1479 N N . TYR A 1 180 ? 11.064 -11.668 -5.551 1.00 93.31 180 TYR A N 1
ATOM 1480 C CA . TYR A 1 180 ? 10.146 -10.998 -4.624 1.00 93.31 180 TYR A CA 1
ATOM 1481 C C . TYR A 1 180 ? 10.566 -11.139 -3.153 1.00 93.31 180 TYR A C 1
ATOM 1483 O O . TYR A 1 180 ? 10.642 -10.146 -2.431 1.00 93.31 180 TYR A O 1
ATOM 1491 N N . LEU A 1 181 ? 10.918 -12.355 -2.717 1.00 89.81 181 LEU A N 1
ATOM 1492 C CA . LEU A 1 181 ? 11.394 -12.570 -1.347 1.00 89.81 181 LEU A CA 1
ATOM 1493 C C . LEU A 1 181 ? 12.692 -11.801 -1.063 1.00 89.81 181 LEU A C 1
ATOM 1495 O O . LEU A 1 181 ? 12.815 -11.226 0.009 1.00 89.81 181 LEU A O 1
ATOM 1499 N N . SER A 1 182 ? 13.632 -11.731 -2.013 1.00 90.00 182 SER A N 1
ATOM 1500 C CA . SER A 1 182 ? 14.878 -10.960 -1.855 1.00 90.00 182 SER A CA 1
ATOM 1501 C C . SER A 1 182 ? 14.639 -9.450 -1.738 1.00 90.00 182 SER A C 1
ATOM 1503 O O . SER A 1 182 ? 15.394 -8.761 -1.049 1.00 90.00 182 SER A O 1
ATOM 1505 N N . ILE A 1 183 ? 13.596 -8.937 -2.399 1.00 92.69 183 ILE A N 1
ATOM 1506 C CA . ILE A 1 183 ? 13.152 -7.544 -2.263 1.00 92.69 183 ILE A CA 1
ATOM 1507 C C . ILE A 1 183 ? 12.577 -7.335 -0.856 1.00 92.69 183 ILE A C 1
ATOM 1509 O O . ILE A 1 183 ? 12.940 -6.381 -0.177 1.00 92.69 183 ILE A O 1
ATOM 1513 N N . LEU A 1 184 ? 11.720 -8.248 -0.387 1.00 91.00 184 LEU A N 1
ATOM 1514 C CA . LEU A 1 184 ? 11.085 -8.141 0.928 1.00 91.00 184 LEU A CA 1
ATOM 1515 C C . LEU A 1 184 ? 12.088 -8.209 2.091 1.00 91.00 184 LEU A C 1
ATOM 1517 O O . LEU A 1 184 ? 11.899 -7.507 3.084 1.00 91.00 184 LEU A O 1
ATOM 1521 N N . THR A 1 185 ? 13.162 -9.001 1.980 1.00 87.88 185 THR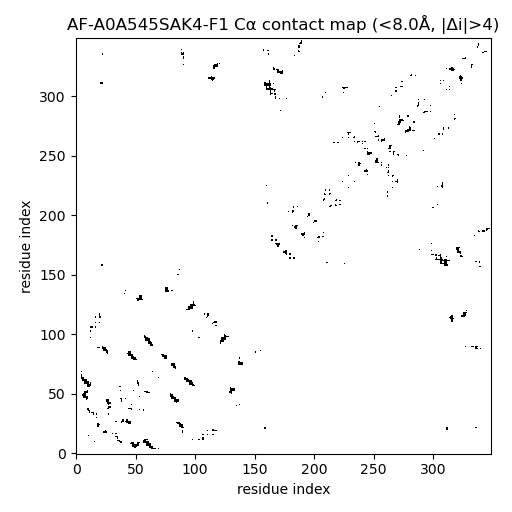 A N 1
ATOM 1522 C CA . THR A 1 185 ? 14.181 -9.093 3.044 1.00 87.88 185 THR A CA 1
ATOM 1523 C C . THR A 1 185 ? 14.871 -7.762 3.327 1.00 87.88 185 THR A C 1
ATOM 1525 O O . THR A 1 185 ? 15.326 -7.571 4.446 1.00 87.88 185 THR A O 1
ATOM 1528 N N . HIS A 1 186 ? 14.873 -6.814 2.380 1.00 87.31 186 HIS A N 1
ATOM 1529 C CA . HIS A 1 186 ? 15.365 -5.452 2.621 1.00 87.31 186 HIS A CA 1
ATOM 1530 C C . HIS A 1 186 ? 14.667 -4.776 3.816 1.00 87.31 186 HIS A C 1
ATOM 1532 O O . HIS A 1 186 ? 15.271 -3.984 4.531 1.00 87.31 186 HIS A O 1
ATOM 1538 N N . PHE A 1 187 ? 13.392 -5.102 4.042 1.00 88.62 187 PHE A N 1
ATOM 1539 C CA . PHE A 1 187 ? 12.568 -4.527 5.106 1.00 88.62 187 PHE A CA 1
ATOM 1540 C C . PHE A 1 187 ? 12.393 -5.465 6.304 1.00 88.62 187 PHE A C 1
ATOM 1542 O O . PHE A 1 187 ? 11.741 -5.099 7.279 1.00 88.62 187 PHE A O 1
ATOM 1549 N N . ASN A 1 188 ? 12.901 -6.697 6.222 1.00 82.75 188 ASN A N 1
ATOM 1550 C CA . ASN A 1 188 ? 12.593 -7.742 7.187 1.00 82.75 188 ASN A CA 1
ATOM 1551 C C . ASN A 1 188 ? 13.794 -8.657 7.446 1.00 82.75 188 ASN A C 1
ATOM 1553 O O . ASN A 1 188 ? 13.977 -9.681 6.782 1.00 82.75 188 ASN A O 1
ATOM 1557 N N . HIS A 1 189 ? 14.547 -8.325 8.495 1.00 75.25 189 HIS A N 1
ATOM 1558 C CA . HIS A 1 189 ? 15.686 -9.120 8.957 1.00 75.25 189 HIS A CA 1
ATOM 1559 C C . HIS A 1 189 ? 15.313 -10.536 9.409 1.00 75.25 189 HIS A C 1
ATOM 1561 O O . HIS A 1 189 ? 16.125 -11.452 9.304 1.00 75.25 189 HIS A O 1
ATOM 1567 N N . PHE A 1 190 ? 14.087 -10.759 9.897 1.00 74.81 190 PHE A N 1
ATOM 1568 C CA . PHE A 1 190 ? 13.657 -12.110 10.254 1.00 74.81 190 PHE A CA 1
ATOM 1569 C C . PHE A 1 190 ? 13.566 -12.996 9.004 1.00 74.81 190 PHE A C 1
ATOM 1571 O O . PHE A 1 190 ? 14.154 -14.077 8.982 1.00 74.81 190 PHE A O 1
ATOM 1578 N N . ILE A 1 191 ? 12.916 -12.516 7.938 1.00 75.69 191 ILE A N 1
ATOM 1579 C CA . ILE A 1 191 ? 12.836 -13.235 6.655 1.00 75.69 191 ILE A CA 1
ATOM 1580 C C . ILE A 1 191 ? 14.234 -13.420 6.056 1.00 75.69 191 ILE A C 1
ATOM 1582 O O . ILE A 1 191 ? 14.518 -14.481 5.503 1.00 75.69 191 ILE A O 1
ATOM 1586 N N . GLU A 1 192 ? 15.114 -12.426 6.192 1.00 77.50 192 GLU A N 1
ATOM 1587 C CA . GLU A 1 192 ? 16.516 -12.527 5.774 1.00 77.50 192 GLU A CA 1
ATOM 1588 C C . GLU A 1 192 ? 17.219 -13.700 6.473 1.00 77.50 192 GLU A C 1
ATOM 1590 O O . GLU A 1 192 ? 17.714 -14.608 5.806 1.00 77.50 192 GLU A O 1
ATOM 1595 N N . SER A 1 193 ? 17.140 -13.761 7.804 1.00 74.00 193 SER A N 1
ATOM 1596 C CA . SER A 1 193 ? 17.771 -14.822 8.600 1.00 74.00 193 SER A CA 1
ATOM 1597 C C . SER A 1 193 ? 17.194 -16.225 8.337 1.00 74.00 193 SER A C 1
ATOM 1599 O O . SER A 1 193 ? 17.931 -17.213 8.237 1.00 74.00 193 SER A O 1
ATOM 1601 N N . GLU A 1 194 ? 15.875 -16.338 8.155 1.00 76.25 194 GLU A N 1
ATOM 1602 C CA . GLU A 1 194 ? 15.212 -17.598 7.790 1.00 76.25 194 GLU A CA 1
ATOM 1603 C C . GLU A 1 194 ? 15.635 -18.084 6.400 1.00 76.25 194 GLU A C 1
ATOM 1605 O O . GLU A 1 194 ? 15.709 -19.287 6.137 1.00 76.25 194 GLU A O 1
ATOM 1610 N N . ARG A 1 195 ? 15.917 -17.157 5.487 1.00 73.88 195 ARG A N 1
ATOM 1611 C CA . ARG A 1 195 ? 16.357 -17.477 4.134 1.00 73.88 195 ARG A CA 1
ATOM 1612 C C . ARG A 1 195 ? 17.814 -17.941 4.116 1.00 73.88 195 ARG A C 1
ATOM 1614 O O . ARG A 1 195 ? 18.100 -18.957 3.480 1.00 73.88 195 ARG A O 1
ATOM 1621 N N . GLU A 1 196 ? 18.709 -17.221 4.791 1.00 74.88 196 GLU A N 1
ATOM 1622 C CA . GLU A 1 196 ? 20.138 -17.561 4.879 1.00 74.88 196 GLU A CA 1
ATOM 1623 C C . GLU A 1 196 ? 20.347 -18.965 5.451 1.00 74.88 196 GLU A C 1
ATOM 1625 O O . GLU A 1 196 ? 21.087 -19.768 4.880 1.00 74.88 196 GLU A O 1
ATOM 1630 N N . SER A 1 197 ? 19.618 -19.298 6.521 1.00 72.12 197 SER A N 1
ATOM 1631 C CA . SER A 1 197 ? 19.708 -20.612 7.169 1.00 72.12 197 SER A CA 1
ATOM 1632 C C . SER A 1 197 ? 19.234 -21.774 6.286 1.00 72.12 197 SER A C 1
ATOM 1634 O O . SER A 1 197 ? 19.758 -22.881 6.413 1.00 72.12 197 SER A O 1
ATOM 1636 N N . LYS A 1 198 ? 18.273 -21.547 5.377 1.00 76.25 198 LYS A N 1
ATOM 1637 C CA . LYS A 1 198 ? 17.662 -22.612 4.558 1.00 76.25 198 LYS A CA 1
ATOM 1638 C C . LYS A 1 198 ? 18.262 -22.771 3.167 1.00 76.25 198 LYS A C 1
ATOM 1640 O O . LYS A 1 198 ? 18.332 -23.897 2.684 1.00 76.25 198 LYS A O 1
ATOM 1645 N N . ARG A 1 199 ? 18.630 -21.679 2.487 1.00 67.56 199 ARG A N 1
ATOM 1646 C CA . ARG A 1 199 ? 18.970 -21.725 1.051 1.00 67.56 199 ARG A CA 1
ATOM 1647 C C . ARG A 1 199 ? 20.462 -21.706 0.740 1.00 67.56 199 ARG A C 1
ATOM 1649 O O . ARG A 1 199 ? 20.813 -22.125 -0.350 1.00 67.56 199 ARG A O 1
ATOM 1656 N N . LYS A 1 200 ? 21.334 -21.255 1.653 1.00 67.31 200 LYS A N 1
ATOM 1657 C CA . LYS A 1 200 ? 22.784 -21.074 1.392 1.00 67.31 200 LYS A CA 1
ATOM 1658 C C . LYS A 1 200 ? 23.108 -20.297 0.092 1.00 67.31 200 LYS A C 1
ATOM 1660 O O . LYS A 1 200 ? 24.210 -20.404 -0.429 1.00 67.31 200 LYS A O 1
ATOM 1665 N N . GLU A 1 201 ? 22.155 -19.530 -0.435 1.00 67.06 201 GLU A N 1
ATOM 1666 C CA . GLU A 1 201 ? 22.269 -18.770 -1.683 1.00 67.06 201 GLU A CA 1
ATOM 1667 C C . GLU A 1 201 ? 22.375 -17.276 -1.383 1.00 67.06 201 GLU A C 1
ATOM 1669 O O . GLU A 1 201 ? 21.578 -16.736 -0.600 1.00 67.06 201 GLU A O 1
ATOM 1674 N N . GLU A 1 202 ? 23.290 -16.598 -2.077 1.00 73.31 202 GLU A N 1
ATOM 1675 C CA . GLU A 1 202 ? 23.482 -15.153 -1.967 1.00 73.31 202 GLU A CA 1
ATOM 1676 C C . GLU A 1 202 ? 22.206 -14.359 -2.277 1.00 73.31 202 GLU A C 1
ATOM 1678 O O . GLU A 1 202 ? 21.382 -14.696 -3.140 1.00 73.31 202 GLU A O 1
ATOM 1683 N N . ARG A 1 203 ? 22.018 -13.267 -1.535 1.00 82.31 203 ARG A N 1
ATOM 1684 C CA . ARG A 1 203 ? 20.885 -12.361 -1.696 1.00 82.31 203 ARG A CA 1
ATOM 1685 C C . ARG A 1 203 ? 20.962 -11.593 -3.007 1.00 82.31 203 ARG A C 1
ATOM 1687 O O . ARG A 1 203 ? 21.852 -10.780 -3.206 1.00 82.31 203 ARG A O 1
ATOM 1694 N N . TYR A 1 204 ? 19.953 -11.779 -3.862 1.00 84.19 204 TYR A N 1
ATOM 1695 C CA . TYR A 1 204 ? 19.753 -10.913 -5.018 1.00 84.19 204 TYR A CA 1
ATOM 1696 C C . TYR A 1 204 ? 19.353 -9.507 -4.552 1.00 84.19 204 TYR A C 1
ATOM 1698 O O . TYR A 1 204 ? 18.215 -9.279 -4.146 1.00 84.19 204 TYR A O 1
ATOM 1706 N N . ASN A 1 205 ? 20.299 -8.575 -4.602 1.00 86.50 205 ASN A N 1
ATOM 1707 C CA . ASN A 1 205 ? 20.194 -7.225 -4.041 1.00 86.50 205 ASN A CA 1
ATOM 1708 C C . ASN A 1 205 ? 20.072 -6.124 -5.111 1.00 86.50 205 ASN A C 1
ATOM 1710 O O . ASN A 1 205 ? 20.066 -4.942 -4.780 1.00 86.50 205 ASN A O 1
ATOM 1714 N N . LYS A 1 206 ? 19.939 -6.480 -6.401 1.00 89.62 206 LYS A N 1
ATOM 1715 C CA . LYS A 1 206 ? 19.870 -5.501 -7.506 1.00 89.62 206 LYS A CA 1
ATOM 1716 C C . LYS A 1 206 ? 18.748 -4.471 -7.323 1.00 89.62 206 LYS A C 1
ATOM 1718 O O . LYS A 1 206 ? 18.859 -3.355 -7.821 1.00 89.62 206 LYS A O 1
ATOM 1723 N N . TYR A 1 207 ? 17.667 -4.847 -6.642 1.00 92.56 207 TYR A N 1
ATOM 1724 C CA . TYR A 1 207 ? 16.510 -3.984 -6.402 1.00 92.56 207 TYR A CA 1
ATOM 1725 C C . TYR A 1 207 ? 16.622 -3.113 -5.148 1.00 92.56 207 TYR A C 1
ATOM 1727 O O . TYR A 1 207 ? 15.791 -2.228 -4.980 1.00 92.56 207 TYR A O 1
ATOM 1735 N N . ASP A 1 208 ? 17.638 -3.297 -4.303 1.00 90.19 208 ASP A N 1
ATOM 1736 C CA . ASP A 1 208 ? 17.785 -2.534 -3.054 1.00 90.19 208 ASP A CA 1
ATOM 1737 C C . ASP A 1 208 ? 17.922 -1.037 -3.316 1.00 90.19 208 ASP A C 1
ATOM 1739 O O . ASP A 1 208 ? 17.334 -0.223 -2.604 1.00 90.19 208 ASP A O 1
ATOM 1743 N N . GLY A 1 209 ? 18.616 -0.681 -4.401 1.00 89.38 209 GLY A N 1
ATOM 1744 C CA . GLY A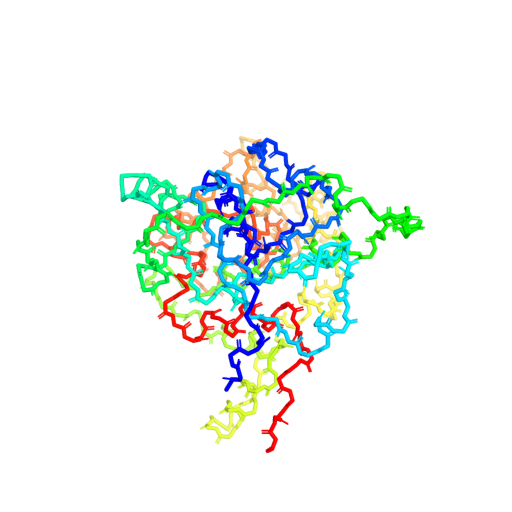 1 209 ? 18.758 0.701 -4.842 1.00 89.38 209 GLY A CA 1
ATOM 1745 C C . GLY A 1 209 ? 17.426 1.402 -5.122 1.00 89.38 209 GLY A C 1
ATOM 1746 O O . GLY A 1 209 ? 17.353 2.618 -4.981 1.00 89.38 209 GLY A O 1
ATOM 1747 N N . ALA A 1 210 ? 16.338 0.672 -5.400 1.00 90.94 210 ALA A N 1
ATOM 1748 C CA . ALA A 1 210 ? 15.004 1.268 -5.523 1.00 90.94 210 ALA A CA 1
ATOM 1749 C C . ALA A 1 210 ? 14.538 1.954 -4.225 1.00 90.94 210 ALA A C 1
ATOM 1751 O O . ALA A 1 210 ? 13.706 2.863 -4.267 1.00 90.94 210 ALA A O 1
ATOM 1752 N N . PHE A 1 211 ? 15.077 1.528 -3.079 1.00 89.81 211 PHE A N 1
ATOM 1753 C CA . PHE A 1 211 ? 14.702 2.001 -1.747 1.00 89.81 211 PHE A CA 1
ATOM 1754 C C . PHE A 1 211 ? 15.815 2.806 -1.072 1.00 89.81 211 PHE A C 1
ATOM 1756 O O . PHE A 1 211 ? 15.528 3.776 -0.374 1.00 89.81 211 PHE A O 1
ATOM 1763 N N . THR A 1 212 ? 17.078 2.445 -1.303 1.00 88.62 212 THR A N 1
ATOM 1764 C CA . THR A 1 212 ? 18.252 3.146 -0.752 1.00 88.62 212 THR A CA 1
ATOM 1765 C C . THR A 1 212 ? 18.763 4.267 -1.650 1.00 88.62 212 THR A C 1
ATOM 1767 O O . THR A 1 212 ? 19.572 5.073 -1.201 1.00 88.62 212 THR A O 1
ATOM 1770 N N . GLN A 1 213 ? 18.320 4.313 -2.912 1.00 88.19 213 GLN A N 1
ATOM 1771 C CA . GLN A 1 213 ? 18.832 5.208 -3.959 1.00 88.19 213 GLN A CA 1
ATOM 1772 C C . GLN A 1 213 ? 20.317 4.969 -4.283 1.00 88.19 213 GLN A C 1
ATOM 1774 O O . GLN A 1 213 ? 20.990 5.840 -4.826 1.00 88.19 213 GLN A O 1
ATOM 1779 N N . SER A 1 214 ? 20.841 3.786 -3.944 1.00 87.56 214 SER A N 1
ATOM 1780 C CA . SER A 1 214 ? 22.244 3.436 -4.159 1.00 87.56 214 SER A CA 1
ATOM 1781 C C . SER A 1 214 ? 22.502 2.857 -5.549 1.00 87.56 214 SER A C 1
ATOM 1783 O O . SER A 1 214 ? 21.764 1.979 -6.006 1.00 87.56 214 SER A O 1
ATOM 1785 N N . GLY A 1 215 ? 23.629 3.251 -6.142 1.00 89.50 215 GLY A N 1
ATOM 1786 C CA . GLY A 1 215 ? 24.097 2.796 -7.451 1.00 89.50 215 GLY A CA 1
ATOM 1787 C C . GLY A 1 215 ? 23.572 3.661 -8.596 1.00 89.50 215 GLY A C 1
ATOM 1788 O O . GLY A 1 215 ? 22.434 4.124 -8.546 1.00 89.50 215 GLY A O 1
ATOM 1789 N N . ASP A 1 216 ? 24.393 3.827 -9.634 1.00 90.31 216 ASP A N 1
ATOM 1790 C CA . ASP A 1 216 ? 24.212 4.830 -10.697 1.00 90.31 216 ASP A CA 1
ATOM 1791 C C . ASP A 1 216 ? 22.825 4.794 -11.351 1.00 90.31 216 ASP A C 1
ATOM 1793 O O . ASP A 1 216 ? 22.174 5.821 -11.535 1.00 90.31 216 ASP A O 1
ATOM 1797 N N . PHE A 1 217 ? 22.325 3.595 -11.658 1.00 91.88 217 PHE A N 1
ATOM 1798 C CA . PHE A 1 217 ? 20.991 3.435 -12.238 1.00 91.88 217 PHE A CA 1
ATOM 1799 C C . PHE A 1 217 ? 19.888 3.967 -11.310 1.00 91.88 217 PHE A C 1
ATOM 1801 O O . PHE A 1 217 ? 18.977 4.673 -11.744 1.00 91.88 217 PHE A O 1
ATOM 1808 N N . TRP A 1 218 ? 19.951 3.627 -10.022 1.00 93.31 218 TRP A N 1
ATOM 1809 C CA . TRP A 1 218 ? 18.896 3.961 -9.072 1.00 93.31 218 TRP A CA 1
ATOM 1810 C C . TRP A 1 218 ? 18.970 5.400 -8.590 1.00 93.31 218 TRP A C 1
ATOM 1812 O O . TRP A 1 218 ? 17.918 6.011 -8.423 1.00 93.31 218 TRP A O 1
ATOM 1822 N N . SER A 1 219 ? 20.170 5.955 -8.408 1.00 92.00 219 SER A N 1
ATOM 1823 C CA . SER A 1 219 ? 20.350 7.368 -8.059 1.00 92.00 219 SER A CA 1
ATOM 1824 C C . SER A 1 219 ? 19.794 8.290 -9.140 1.00 92.00 219 SER A C 1
ATOM 1826 O O . SER A 1 219 ? 19.219 9.328 -8.827 1.00 92.00 219 SER A O 1
ATOM 1828 N N . ASN A 1 220 ? 19.907 7.886 -10.407 1.00 93.06 220 ASN A N 1
ATOM 1829 C CA . ASN A 1 220 ? 19.385 8.657 -11.529 1.00 93.06 220 ASN A CA 1
ATOM 1830 C C . ASN A 1 220 ? 17.871 8.445 -11.734 1.00 93.06 220 ASN A C 1
ATOM 1832 O O . ASN A 1 220 ? 17.180 9.354 -12.186 1.00 93.06 220 ASN A O 1
ATOM 1836 N N . LEU A 1 221 ? 17.324 7.274 -11.379 1.00 94.31 221 LEU A N 1
ATOM 1837 C CA . LEU A 1 221 ? 15.886 6.990 -11.487 1.00 94.31 221 LEU A CA 1
ATOM 1838 C C . LEU A 1 221 ? 15.068 7.499 -10.2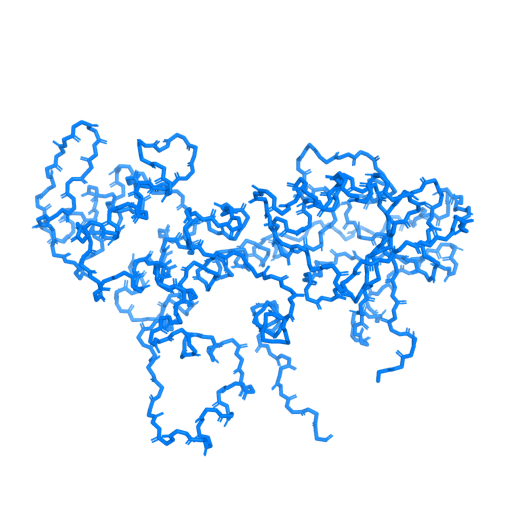80 1.00 94.31 221 LEU A C 1
ATOM 1840 O O . LEU A 1 221 ? 13.901 7.872 -10.438 1.00 94.31 221 LEU A O 1
ATOM 1844 N N . SER A 1 222 ? 15.643 7.527 -9.074 1.00 90.88 222 SER A N 1
ATOM 1845 C CA . SER A 1 222 ? 14.941 7.870 -7.825 1.00 90.88 222 SER A CA 1
ATOM 1846 C C . SER A 1 222 ? 14.208 9.223 -7.828 1.00 90.88 222 SER A C 1
ATOM 1848 O O . SER A 1 222 ? 13.099 9.257 -7.279 1.00 90.88 222 SER A O 1
ATOM 1850 N N . PRO A 1 223 ? 14.696 10.304 -8.486 1.00 91.31 223 PRO A N 1
ATOM 1851 C CA . PRO A 1 223 ? 13.998 11.594 -8.517 1.00 91.31 223 PRO A CA 1
ATOM 1852 C C . PRO A 1 223 ? 12.636 11.536 -9.225 1.00 91.31 223 PRO A C 1
ATOM 1854 O O . PRO A 1 223 ? 11.780 12.402 -9.030 1.00 91.31 223 PRO A O 1
ATOM 1857 N N . TYR A 1 224 ? 12.426 10.508 -10.047 1.00 92.75 224 TYR A N 1
ATOM 1858 C CA . TYR A 1 224 ? 11.217 10.298 -10.835 1.00 92.75 224 TYR A CA 1
ATOM 1859 C C . TYR A 1 224 ? 10.224 9.356 -10.142 1.00 92.75 224 TYR A C 1
ATOM 1861 O O . TYR A 1 224 ? 9.012 9.514 -10.284 1.00 92.75 224 TYR A O 1
ATOM 1869 N N . LEU A 1 225 ? 10.709 8.399 -9.342 1.00 90.25 225 LEU A N 1
ATOM 1870 C CA . LEU A 1 225 ? 9.882 7.322 -8.784 1.00 90.25 225 LEU A CA 1
ATOM 1871 C C . LEU A 1 225 ? 8.753 7.804 -7.866 1.00 90.25 225 LEU A C 1
ATOM 1873 O O . LEU A 1 225 ? 7.738 7.127 -7.772 1.00 90.25 225 LEU A O 1
ATOM 1877 N N . TYR A 1 226 ? 8.880 8.963 -7.221 1.00 88.31 226 TYR A N 1
ATOM 1878 C CA . TYR A 1 226 ? 7.921 9.443 -6.211 1.00 88.31 226 TYR A CA 1
ATOM 1879 C C . TYR A 1 226 ? 7.012 10.583 -6.701 1.00 88.31 226 TYR A C 1
ATOM 1881 O O . TYR A 1 226 ? 6.394 11.290 -5.888 1.00 88.31 226 TYR A O 1
ATOM 1889 N N . ARG A 1 227 ? 6.943 10.791 -8.022 1.00 89.81 227 ARG A N 1
ATOM 1890 C CA . ARG A 1 227 ? 6.135 11.836 -8.663 1.00 89.81 227 ARG A CA 1
ATOM 1891 C C . ARG A 1 227 ? 5.574 11.390 -10.012 1.00 89.81 227 ARG A C 1
ATOM 1893 O O . ARG A 1 227 ? 5.981 10.382 -10.579 1.00 89.81 227 ARG A O 1
ATOM 1900 N N . ARG A 1 228 ? 4.642 12.178 -10.549 1.00 90.62 228 ARG A N 1
ATOM 1901 C CA . ARG A 1 228 ? 4.146 11.982 -11.913 1.00 90.62 228 ARG A CA 1
ATOM 1902 C C . ARG A 1 228 ? 5.259 12.294 -12.914 1.00 90.62 228 ARG A C 1
ATOM 1904 O O . ARG A 1 228 ? 5.907 13.332 -12.800 1.00 90.62 228 ARG A O 1
ATOM 1911 N N . ILE A 1 229 ? 5.419 11.407 -13.893 1.00 92.81 229 ILE A N 1
ATOM 1912 C CA . ILE A 1 229 ? 6.354 11.587 -15.009 1.00 92.81 229 ILE A CA 1
ATOM 1913 C C . ILE A 1 229 ? 5.698 12.461 -16.075 1.00 92.81 229 ILE A C 1
ATOM 1915 O O . ILE A 1 229 ? 4.607 12.121 -16.560 1.00 92.81 229 I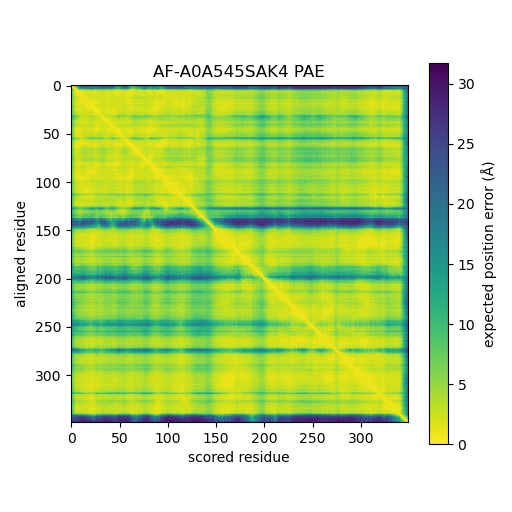LE A O 1
ATOM 1919 N N . SER A 1 230 ? 6.343 13.575 -16.406 1.00 92.19 230 SER A N 1
ATOM 1920 C CA . SER A 1 230 ? 5.978 14.488 -17.488 1.00 92.19 230 SER A CA 1
ATOM 1921 C C . SER A 1 230 ? 6.577 14.022 -18.818 1.00 92.19 230 SER A C 1
ATOM 1923 O O . SER A 1 230 ? 7.305 13.036 -18.891 1.00 92.19 230 SER A O 1
ATOM 1925 N N . GLU A 1 231 ? 6.213 14.704 -19.897 1.00 91.00 231 GLU A N 1
ATOM 1926 C CA . GLU A 1 231 ? 6.832 14.484 -21.203 1.00 91.00 231 GLU A CA 1
ATOM 1927 C C . GLU A 1 231 ? 8.259 15.047 -21.258 1.00 91.00 231 GLU A C 1
ATOM 1929 O O . GLU A 1 231 ? 9.142 14.419 -21.834 1.00 91.00 231 GLU A O 1
ATOM 1934 N N . GLU A 1 232 ? 8.491 16.186 -20.603 1.00 93.69 232 GLU A N 1
ATOM 1935 C CA . GLU A 1 232 ? 9.806 16.826 -20.483 1.00 93.69 232 GLU A CA 1
ATOM 1936 C C . GLU A 1 232 ? 10.816 15.899 -19.800 1.00 93.69 232 GLU A C 1
ATOM 1938 O O . GLU A 1 232 ? 11.906 15.715 -20.325 1.00 93.69 232 GLU A O 1
ATOM 1943 N N . ASP A 1 233 ? 10.412 15.196 -18.732 1.00 95.31 233 ASP A N 1
ATOM 1944 C CA . ASP A 1 233 ? 11.268 14.219 -18.039 1.00 95.31 233 ASP A CA 1
ATOM 1945 C C . ASP A 1 233 ? 11.832 13.152 -18.989 1.00 95.31 233 ASP A C 1
ATOM 1947 O O . ASP A 1 233 ? 12.975 12.712 -18.865 1.00 95.31 233 ASP A O 1
ATOM 1951 N N . ILE A 1 234 ? 11.005 12.708 -19.937 1.00 95.19 234 ILE A N 1
ATOM 1952 C CA . ILE A 1 234 ? 11.377 11.682 -20.907 1.00 95.19 234 ILE A CA 1
ATOM 1953 C C . ILE A 1 234 ? 12.352 12.262 -21.931 1.00 95.19 234 ILE A C 1
ATOM 1955 O O . ILE A 1 234 ? 13.336 11.606 -22.258 1.00 95.19 234 ILE A O 1
ATOM 1959 N N . LEU A 1 235 ? 12.080 13.470 -22.436 1.00 94.75 235 LEU A N 1
ATOM 1960 C CA . LEU A 1 235 ? 12.920 14.144 -23.430 1.00 94.75 235 LEU A CA 1
ATOM 1961 C C . LEU A 1 235 ? 14.295 14.505 -22.856 1.00 94.75 235 LEU A C 1
ATOM 1963 O O . LEU A 1 235 ? 15.307 14.296 -23.524 1.00 94.75 235 LEU A O 1
ATOM 1967 N N . ASP A 1 236 ? 14.337 14.982 -21.612 1.00 95.38 236 ASP A N 1
ATOM 1968 C CA . ASP A 1 236 ? 15.579 15.305 -20.910 1.00 95.38 236 ASP A CA 1
ATOM 1969 C C . ASP A 1 236 ? 16.428 14.051 -20.684 1.00 95.38 236 ASP A C 1
ATOM 1971 O O . ASP A 1 236 ? 17.624 14.054 -20.984 1.00 95.38 236 ASP A O 1
ATOM 1975 N N . SER A 1 237 ? 15.806 12.955 -20.235 1.00 95.62 237 SER A N 1
ATOM 1976 C CA . SER A 1 237 ? 16.480 11.660 -20.088 1.00 95.62 237 SER A CA 1
ATOM 1977 C C . SER A 1 237 ? 17.001 11.135 -21.430 1.00 95.62 237 SER A C 1
ATOM 1979 O O . SER A 1 237 ? 18.148 10.699 -21.510 1.00 95.62 237 SER A O 1
ATOM 1981 N N . ALA A 1 238 ? 16.209 11.229 -22.503 1.00 95.44 238 ALA A N 1
ATOM 1982 C CA . ALA A 1 238 ? 16.634 10.781 -23.831 1.00 95.44 238 ALA A CA 1
ATOM 1983 C C . ALA A 1 238 ? 17.840 11.559 -24.337 1.00 95.44 238 ALA A C 1
ATOM 1985 O O . ALA A 1 238 ? 18.777 10.977 -24.876 1.00 95.44 238 ALA A O 1
ATOM 1986 N N . LYS A 1 239 ? 17.835 12.880 -24.139 1.00 95.75 239 LYS A N 1
ATOM 1987 C CA . LYS A 1 239 ? 18.946 13.744 -24.528 1.00 95.75 239 LYS A CA 1
ATOM 1988 C C . LYS A 1 239 ? 20.222 13.391 -23.764 1.00 95.75 239 LYS A C 1
ATOM 1990 O O . LYS A 1 239 ? 21.289 13.360 -24.368 1.00 95.75 239 LYS A O 1
ATOM 1995 N N . GLN A 1 240 ? 20.118 13.114 -22.463 1.00 94.38 240 GLN A N 1
ATOM 1996 C CA . GLN A 1 240 ? 21.257 12.685 -21.643 1.00 94.38 240 GLN A CA 1
ATOM 1997 C C . GLN A 1 240 ? 21.815 11.329 -22.094 1.00 94.38 240 GLN A C 1
ATOM 1999 O O . GLN A 1 240 ? 23.029 11.147 -22.123 1.00 94.38 240 GLN A O 1
ATOM 2004 N N . GLU A 1 241 ? 20.944 10.398 -22.485 1.00 95.06 241 GLU A N 1
ATOM 2005 C CA . GLU A 1 241 ? 21.322 9.049 -22.925 1.00 95.06 241 GLU A CA 1
ATOM 2006 C C . GLU A 1 241 ? 21.588 8.947 -24.443 1.00 95.06 241 GLU A C 1
ATOM 2008 O O . GLU A 1 241 ? 21.930 7.872 -24.928 1.00 95.06 241 GLU A O 1
ATOM 2013 N N . SER A 1 242 ? 21.475 10.051 -25.196 1.00 95.44 242 SER A N 1
ATOM 2014 C CA . SER A 1 242 ? 21.587 10.095 -26.668 1.00 95.44 242 SER A CA 1
ATOM 2015 C C . SER A 1 242 ? 20.637 9.121 -27.386 1.00 95.44 242 SER A C 1
ATOM 2017 O O . SER A 1 242 ? 21.030 8.412 -28.312 1.00 95.44 242 SER A O 1
ATOM 2019 N N . ILE A 1 243 ? 19.380 9.078 -26.938 1.00 95.50 243 ILE A N 1
ATOM 2020 C CA . ILE A 1 243 ? 18.317 8.209 -27.457 1.00 95.50 243 ILE A CA 1
ATOM 2021 C C . ILE A 1 243 ? 17.303 9.045 -28.242 1.00 95.50 243 ILE A C 1
ATOM 2023 O O . ILE A 1 243 ? 16.694 9.967 -27.699 1.00 95.50 243 ILE A O 1
ATOM 2027 N N . ASP A 1 244 ? 17.045 8.655 -29.490 1.00 90.81 244 ASP A N 1
ATOM 2028 C CA . ASP A 1 244 ? 15.961 9.225 -30.289 1.00 90.81 244 ASP A CA 1
ATOM 2029 C C . ASP A 1 244 ? 14.612 8.622 -29.881 1.00 90.81 244 ASP A C 1
ATOM 2031 O O . ASP A 1 244 ? 14.402 7.407 -29.930 1.00 90.81 244 ASP A O 1
ATOM 2035 N N . ILE A 1 245 ? 13.671 9.481 -29.475 1.00 89.94 245 ILE A N 1
ATOM 2036 C CA . ILE A 1 245 ? 12.327 9.056 -29.072 1.00 89.94 245 ILE A CA 1
ATOM 2037 C C . ILE A 1 245 ? 11.323 9.372 -30.164 1.00 89.94 245 ILE A C 1
ATOM 2039 O O . ILE A 1 245 ? 10.963 10.524 -30.409 1.00 89.94 245 ILE A O 1
ATOM 2043 N N . GLU A 1 246 ? 10.766 8.312 -30.728 1.00 90.19 246 GLU A N 1
ATOM 2044 C CA . GLU A 1 246 ? 9.600 8.403 -31.590 1.00 90.19 246 GLU A CA 1
ATOM 2045 C C . GLU A 1 246 ? 8.312 8.503 -30.768 1.00 90.19 246 GLU A C 1
ATOM 2047 O O . GLU A 1 246 ? 8.138 7.844 -29.734 1.00 90.19 246 GLU A O 1
ATOM 2052 N N . LYS A 1 247 ? 7.354 9.282 -31.275 1.00 87.31 247 LYS A N 1
ATOM 2053 C CA . LYS A 1 247 ? 5.997 9.339 -30.732 1.00 87.31 247 LYS A CA 1
ATOM 2054 C C . LYS A 1 247 ? 4.990 8.819 -31.735 1.00 87.31 247 LYS A C 1
ATOM 2056 O O . LYS A 1 247 ? 5.042 9.137 -32.918 1.00 87.31 247 LYS A O 1
ATOM 2061 N N . SER A 1 248 ? 4.006 8.094 -31.223 1.00 85.25 248 SER A N 1
ATOM 2062 C CA . SER A 1 248 ? 2.826 7.699 -31.985 1.00 85.25 248 SER A CA 1
ATOM 2063 C C . SER A 1 248 ? 1.586 7.936 -31.135 1.00 85.25 248 SER A C 1
ATOM 2065 O O . SER A 1 248 ? 1.522 7.497 -29.988 1.00 85.25 248 SER A O 1
ATOM 2067 N N . ASN A 1 249 ? 0.615 8.681 -31.670 1.00 82.56 249 ASN A N 1
ATOM 2068 C CA . ASN A 1 249 ? -0.639 9.019 -30.984 1.00 82.56 249 ASN A CA 1
ATOM 2069 C C . ASN A 1 249 ? -0.443 9.630 -29.580 1.00 82.56 249 ASN A C 1
ATOM 2071 O O . ASN A 1 249 ? -1.225 9.378 -28.660 1.00 82.56 249 ASN A O 1
ATOM 2075 N N . GLY A 1 250 ? 0.613 10.435 -29.414 1.00 81.88 250 GLY A N 1
ATOM 2076 C CA . GLY A 1 250 ? 0.963 11.081 -28.146 1.00 81.88 250 GLY A CA 1
ATOM 2077 C C . GLY A 1 250 ? 1.487 10.131 -27.063 1.00 81.88 250 GLY A C 1
ATOM 2078 O O . GLY A 1 250 ? 1.450 10.494 -25.892 1.00 81.88 250 GLY A O 1
ATOM 2079 N N . LEU A 1 251 ? 1.931 8.926 -27.435 1.00 89.12 251 LEU A N 1
ATOM 2080 C CA . LEU A 1 251 ? 2.653 7.986 -26.577 1.00 89.12 251 LEU A CA 1
ATOM 2081 C C . LEU A 1 251 ? 4.115 7.906 -27.017 1.00 89.12 251 LEU A C 1
ATOM 2083 O O . LEU A 1 251 ? 4.391 7.829 -28.218 1.00 89.12 251 LEU A O 1
ATOM 2087 N N . SER A 1 252 ? 5.033 7.853 -26.053 1.00 89.62 252 SER A N 1
ATOM 2088 C CA . SER A 1 252 ? 6.450 7.595 -26.329 1.00 89.62 252 SER A CA 1
ATOM 2089 C C . SER A 1 252 ? 6.638 6.124 -26.699 1.00 89.62 252 SER A C 1
ATOM 2091 O O . SER A 1 252 ? 6.246 5.229 -25.938 1.00 89.62 252 SER A O 1
ATOM 2093 N N . ASN A 1 253 ? 7.217 5.854 -27.868 1.00 90.88 253 ASN A N 1
ATOM 2094 C CA . ASN A 1 253 ? 7.462 4.495 -28.334 1.00 90.88 253 ASN A CA 1
ATOM 2095 C C . ASN A 1 253 ? 8.678 3.893 -27.612 1.00 90.88 253 ASN A C 1
ATOM 2097 O O . ASN A 1 253 ? 9.814 4.051 -28.039 1.00 90.88 253 ASN A O 1
ATOM 2101 N N . TYR A 1 254 ? 8.436 3.165 -26.522 1.00 91.81 254 TYR A N 1
ATOM 2102 C CA . TYR A 1 254 ? 9.502 2.534 -25.737 1.00 91.81 254 TYR A CA 1
ATOM 2103 C C . TYR A 1 254 ? 10.027 1.217 -26.330 1.00 91.81 254 TYR A C 1
ATOM 2105 O O . TYR A 1 254 ? 10.949 0.634 -25.770 1.00 91.81 254 TYR A O 1
ATOM 2113 N N . ARG A 1 255 ? 9.450 0.702 -27.428 1.00 87.00 255 ARG A N 1
ATOM 2114 C CA . ARG A 1 255 ? 9.787 -0.642 -27.944 1.00 87.00 255 ARG A CA 1
ATOM 2115 C C . ARG A 1 255 ? 11.193 -0.743 -28.530 1.00 87.00 255 ARG A C 1
ATOM 2117 O O . ARG A 1 255 ? 11.783 -1.813 -28.462 1.00 87.00 255 ARG A O 1
ATOM 2124 N N . ASN A 1 256 ? 11.699 0.358 -29.076 1.00 86.38 256 ASN A N 1
ATOM 2125 C CA . ASN A 1 256 ? 13.009 0.424 -29.725 1.00 86.38 256 ASN A CA 1
ATOM 2126 C C . ASN A 1 256 ? 14.085 1.042 -28.816 1.00 86.38 256 ASN A C 1
ATOM 2128 O O . ASN A 1 256 ? 15.201 1.280 -29.262 1.00 86.38 256 ASN A O 1
ATOM 2132 N N . ILE A 1 257 ? 13.751 1.323 -27.554 1.00 92.00 257 ILE A N 1
ATOM 2133 C CA . ILE A 1 257 ? 14.667 1.926 -26.586 1.00 92.00 257 ILE A CA 1
ATOM 2134 C C . ILE A 1 257 ? 15.372 0.808 -25.809 1.00 92.00 257 ILE A C 1
ATOM 2136 O O . ILE A 1 257 ? 14.724 -0.171 -25.431 1.00 92.00 257 ILE A O 1
ATOM 2140 N N . ASP A 1 258 ? 16.674 0.967 -25.536 1.00 90.69 258 ASP A N 1
ATOM 2141 C CA . ASP A 1 258 ? 17.417 0.054 -24.657 1.00 90.69 258 ASP A CA 1
ATOM 2142 C C . ASP A 1 258 ? 16.690 -0.095 -23.314 1.00 90.69 258 ASP A C 1
ATOM 2144 O O . ASP A 1 258 ? 16.436 0.878 -22.605 1.00 90.69 258 ASP A O 1
ATOM 2148 N N . ASP A 1 259 ? 16.361 -1.331 -22.947 1.00 88.38 259 ASP A N 1
ATOM 2149 C CA . ASP A 1 259 ? 15.609 -1.629 -21.735 1.00 88.38 259 ASP A CA 1
ATOM 2150 C C . ASP A 1 259 ? 16.375 -1.339 -20.440 1.00 88.38 259 ASP A C 1
ATOM 2152 O O . ASP A 1 259 ? 15.756 -1.301 -19.367 1.00 88.38 259 ASP A O 1
ATOM 2156 N N . LYS A 1 260 ? 17.692 -1.137 -20.519 1.00 90.25 260 LYS A N 1
ATOM 2157 C CA . LYS A 1 260 ? 18.528 -0.749 -19.380 1.00 90.25 260 LYS A CA 1
ATOM 2158 C C . LYS A 1 260 ? 18.510 0.753 -19.129 1.00 90.25 260 LYS A C 1
ATOM 2160 O O . LYS A 1 260 ? 18.891 1.166 -18.035 1.00 90.25 260 LYS A O 1
ATOM 2165 N N . SER A 1 261 ? 18.044 1.541 -20.095 1.00 94.88 261 SER A N 1
ATOM 2166 C CA . SER A 1 261 ? 18.029 2.996 -20.008 1.00 94.88 261 SER A CA 1
ATOM 2167 C C . SER A 1 261 ? 16.957 3.501 -19.045 1.00 94.88 261 SER A C 1
ATOM 2169 O O . SER A 1 261 ? 15.920 2.859 -18.807 1.00 94.88 261 SER A O 1
ATOM 2171 N N . ILE A 1 262 ? 17.199 4.681 -18.488 1.00 95.75 262 ILE A N 1
ATOM 2172 C CA . ILE A 1 262 ? 16.225 5.398 -17.665 1.00 95.75 262 ILE A CA 1
ATOM 2173 C C . ILE A 1 262 ? 15.079 5.867 -18.550 1.00 95.75 262 ILE A C 1
ATOM 2175 O O . ILE A 1 262 ? 13.914 5.715 -18.172 1.00 95.75 262 ILE A O 1
ATOM 2179 N N . THR A 1 263 ? 15.390 6.311 -19.768 1.00 96.56 263 THR A N 1
ATOM 2180 C CA . THR A 1 263 ? 14.410 6.748 -20.763 1.00 96.56 263 THR A CA 1
ATOM 2181 C C . THR A 1 263 ? 13.344 5.684 -21.022 1.00 96.56 263 THR A C 1
ATOM 2183 O O . THR A 1 263 ? 12.150 5.992 -21.032 1.00 96.56 263 THR A O 1
ATOM 2186 N N . TYR A 1 264 ? 13.734 4.411 -21.145 1.00 96.25 264 TYR A N 1
ATOM 2187 C CA . TYR A 1 264 ? 12.793 3.301 -21.308 1.00 96.25 264 TYR A CA 1
ATOM 2188 C C . TYR A 1 264 ? 11.832 3.187 -20.114 1.00 96.25 264 TYR A C 1
ATOM 2190 O O . TYR A 1 264 ? 10.622 3.010 -20.294 1.00 96.25 264 TYR A O 1
ATOM 2198 N N . LYS A 1 265 ? 12.341 3.311 -18.879 1.00 96.50 265 LYS A N 1
ATOM 2199 C CA . LYS A 1 265 ? 11.511 3.257 -17.663 1.00 96.50 265 LYS A CA 1
ATOM 2200 C C . LYS A 1 265 ? 10.551 4.441 -17.605 1.00 96.50 265 LYS A C 1
ATOM 2202 O O . LYS A 1 265 ? 9.361 4.234 -17.368 1.00 96.50 265 LYS A O 1
ATOM 2207 N N . LEU A 1 266 ? 11.041 5.652 -17.863 1.00 96.25 266 LEU A N 1
ATOM 2208 C CA . LEU A 1 266 ? 10.229 6.868 -17.846 1.00 96.25 266 LEU A CA 1
ATOM 2209 C C . LEU A 1 266 ? 9.143 6.844 -18.921 1.00 96.25 266 LEU A C 1
ATOM 2211 O O . LEU A 1 266 ? 8.005 7.201 -18.628 1.00 96.25 266 LEU A O 1
ATOM 2215 N N . ALA A 1 267 ? 9.439 6.345 -20.123 1.00 95.56 267 ALA A N 1
ATOM 2216 C CA . ALA A 1 267 ? 8.445 6.187 -21.181 1.00 95.56 267 ALA A CA 1
ATOM 2217 C C . ALA A 1 267 ? 7.297 5.249 -20.763 1.00 95.56 267 ALA A C 1
ATOM 2219 O O . ALA A 1 267 ? 6.129 5.560 -20.997 1.00 95.56 267 ALA A O 1
ATOM 2220 N N . ILE A 1 268 ? 7.593 4.139 -20.076 1.00 95.81 268 ILE A N 1
ATOM 2221 C CA . ILE A 1 268 ? 6.556 3.248 -19.529 1.00 95.81 268 ILE A CA 1
ATOM 2222 C C . ILE A 1 268 ? 5.751 3.956 -18.428 1.00 95.81 268 ILE A C 1
ATOM 2224 O O . ILE A 1 268 ? 4.524 3.995 -18.503 1.00 95.81 268 ILE A O 1
ATOM 2228 N N . LEU A 1 269 ? 6.410 4.552 -17.429 1.00 95.19 269 LEU A N 1
ATOM 2229 C CA . LEU A 1 269 ? 5.735 5.269 -16.333 1.00 95.19 269 LEU A CA 1
ATOM 2230 C C . LEU A 1 269 ? 4.926 6.488 -16.824 1.00 95.19 269 LEU A C 1
ATOM 2232 O O . LEU A 1 269 ? 3.961 6.928 -16.191 1.00 95.19 269 LEU A O 1
ATOM 2236 N N . ASN A 1 270 ? 5.309 7.068 -17.962 1.00 94.19 270 ASN A N 1
ATOM 2237 C CA . ASN A 1 270 ? 4.551 8.133 -18.591 1.00 94.19 270 ASN A CA 1
ATOM 2238 C C . ASN A 1 270 ? 3.322 7.602 -19.337 1.00 94.19 270 ASN A C 1
ATOM 2240 O O . ASN A 1 270 ? 2.245 8.172 -19.169 1.00 94.19 270 ASN A O 1
ATOM 2244 N N . ASN A 1 271 ? 3.467 6.520 -20.103 1.00 94.75 271 ASN A N 1
ATOM 2245 C CA . ASN A 1 271 ? 2.399 5.980 -20.940 1.00 94.75 271 ASN A CA 1
ATOM 2246 C C . ASN A 1 271 ? 1.249 5.368 -20.125 1.00 94.75 271 ASN A C 1
ATOM 2248 O O . ASN A 1 271 ? 0.087 5.565 -20.488 1.00 94.75 271 ASN A O 1
ATOM 2252 N N . TYR A 1 272 ? 1.568 4.647 -19.045 1.00 95.00 272 TYR A N 1
ATOM 2253 C CA . TYR A 1 272 ? 0.609 3.885 -18.235 1.00 95.00 272 TYR A CA 1
ATOM 2254 C C . TYR A 1 272 ? 0.367 4.533 -16.867 1.00 95.00 272 TYR A C 1
ATOM 2256 O O . TYR A 1 272 ? 1.286 5.084 -16.261 1.00 95.00 272 TYR A O 1
ATOM 2264 N N . GLY A 1 273 ? -0.850 4.420 -16.332 1.00 88.94 273 GLY A N 1
ATOM 2265 C CA . GLY A 1 273 ? -1.152 4.807 -14.949 1.00 88.94 273 GLY A CA 1
ATOM 2266 C C . GLY A 1 273 ? -2.624 5.127 -14.713 1.00 88.94 273 GLY A C 1
ATOM 2267 O O . GLY A 1 273 ? -3.482 4.841 -15.544 1.00 88.94 273 GLY A O 1
ATOM 2268 N N . GLN A 1 274 ? -2.922 5.722 -13.560 1.00 80.81 274 GLN A N 1
ATOM 2269 C CA . GLN A 1 274 ? -4.266 6.216 -13.246 1.00 80.81 274 GLN A CA 1
ATOM 2270 C C . GLN A 1 274 ? -4.510 7.619 -13.816 1.00 80.81 274 GLN A C 1
ATOM 2272 O O . GLN A 1 274 ? -3.560 8.383 -13.939 1.00 80.81 274 GLN A O 1
ATOM 2277 N N . SER A 1 275 ? -5.782 7.942 -14.094 1.00 68.50 275 SER A N 1
ATOM 2278 C CA . SER A 1 275 ? -6.362 9.277 -14.357 1.00 68.50 275 SER A CA 1
ATOM 2279 C C . SER A 1 275 ? -5.512 10.250 -15.195 1.00 68.50 275 SER A C 1
ATOM 2281 O O . SER A 1 275 ? -4.479 10.749 -14.758 1.00 68.50 275 SER A O 1
ATOM 2283 N N . ASN A 1 276 ? -6.001 10.638 -16.378 1.00 72.69 276 ASN A N 1
ATOM 2284 C CA . ASN A 1 276 ? -5.303 11.535 -17.322 1.00 72.69 276 ASN A CA 1
ATOM 2285 C C . ASN A 1 276 ? -4.026 10.935 -17.948 1.00 72.69 276 ASN A C 1
ATOM 2287 O O . ASN A 1 276 ? -3.152 11.673 -18.413 1.00 72.69 276 ASN A O 1
ATOM 2291 N N . LYS A 1 277 ? -3.907 9.604 -17.949 1.00 83.12 277 LYS A N 1
ATOM 2292 C CA . LYS A 1 277 ? -2.954 8.843 -18.767 1.00 83.12 277 LYS A CA 1
ATOM 2293 C C . LYS A 1 277 ? -3.677 8.299 -19.996 1.00 83.12 277 LYS A C 1
ATOM 2295 O O . LYS A 1 277 ? -4.874 8.036 -19.936 1.00 83.12 277 LYS A O 1
ATOM 2300 N N . ARG A 1 278 ? -2.958 8.157 -21.113 1.00 85.25 278 ARG A N 1
ATOM 2301 C CA . ARG A 1 278 ? -3.536 7.643 -22.368 1.00 85.25 278 ARG A CA 1
ATOM 2302 C C . ARG A 1 278 ? -3.808 6.141 -22.316 1.00 85.25 278 ARG A C 1
ATOM 2304 O O . ARG A 1 278 ? -4.713 5.688 -23.004 1.00 85.25 278 ARG A O 1
ATOM 2311 N N . LYS A 1 279 ? -3.027 5.401 -21.524 1.00 93.69 279 LYS A N 1
ATOM 2312 C CA . LYS A 1 279 ? -3.243 3.985 -21.239 1.00 93.69 279 LYS A CA 1
ATOM 2313 C C . LYS A 1 279 ? -3.462 3.775 -19.748 1.00 93.69 279 LYS A C 1
ATOM 2315 O O . LYS A 1 279 ? -2.764 4.378 -18.925 1.00 93.69 279 LYS A O 1
ATOM 2320 N N . ASP A 1 280 ? -4.421 2.925 -19.412 1.00 94.06 280 ASP A N 1
ATOM 2321 C CA . ASP A 1 280 ? -4.699 2.566 -18.028 1.00 94.06 280 ASP A CA 1
ATOM 2322 C C . ASP A 1 280 ? -3.758 1.443 -17.543 1.00 94.06 280 ASP A C 1
ATOM 2324 O O . ASP A 1 280 ? -2.801 1.041 -18.211 1.00 94.06 280 ASP A O 1
ATOM 2328 N N . ILE A 1 281 ? -3.989 0.948 -16.329 1.00 95.25 281 ILE A N 1
ATOM 2329 C CA . ILE A 1 281 ? -3.174 -0.134 -15.763 1.00 95.25 281 ILE A CA 1
ATOM 2330 C C . ILE A 1 281 ? -3.531 -1.487 -16.402 1.00 95.25 281 ILE A C 1
ATOM 2332 O O . ILE A 1 281 ? -2.653 -2.336 -16.546 1.00 95.25 281 ILE A O 1
ATOM 2336 N N . ASN A 1 282 ? -4.774 -1.688 -16.849 1.00 94.75 282 ASN A N 1
ATOM 2337 C CA . ASN A 1 282 ? -5.175 -2.897 -17.571 1.00 94.75 282 ASN A CA 1
ATOM 2338 C C . ASN A 1 282 ? -4.458 -3.009 -18.923 1.00 94.75 282 ASN A C 1
ATOM 2340 O O . ASN A 1 282 ? -4.113 -4.116 -19.339 1.00 94.75 282 ASN A O 1
ATOM 2344 N N . ASP A 1 283 ? -4.171 -1.889 -19.583 1.00 95.62 283 ASP A N 1
ATOM 2345 C CA . ASP A 1 283 ? -3.355 -1.849 -20.795 1.00 95.62 283 ASP A CA 1
ATOM 2346 C C . ASP A 1 283 ? -1.917 -2.306 -20.523 1.00 95.62 283 ASP A C 1
ATOM 2348 O O . ASP A 1 283 ? -1.348 -3.045 -21.327 1.00 95.62 283 ASP A O 1
ATOM 2352 N N . LEU A 1 284 ? -1.326 -1.925 -19.380 1.00 96.06 284 LEU A N 1
ATOM 2353 C CA . LEU A 1 284 ? 0.002 -2.414 -18.983 1.00 96.06 284 LEU A CA 1
ATOM 2354 C C . LEU A 1 284 ? -0.020 -3.931 -18.775 1.00 96.06 284 LEU A C 1
ATOM 2356 O O . LEU A 1 284 ? 0.855 -4.635 -19.276 1.00 96.06 284 LEU A O 1
ATOM 2360 N N . ILE A 1 285 ? -1.036 -4.438 -18.071 1.00 96.12 285 ILE A N 1
ATOM 2361 C CA . ILE A 1 285 ? -1.213 -5.881 -17.862 1.00 96.12 285 ILE A CA 1
ATOM 2362 C C . ILE A 1 285 ? -1.420 -6.610 -19.195 1.00 96.12 285 ILE A C 1
ATOM 2364 O O . ILE A 1 285 ? -0.852 -7.679 -19.413 1.00 96.12 285 ILE A O 1
ATOM 2368 N N . SER A 1 286 ? -2.168 -6.013 -20.120 1.00 95.88 286 SER A N 1
ATOM 2369 C CA . SER A 1 286 ? -2.363 -6.555 -21.466 1.00 95.88 286 SER A CA 1
ATOM 2370 C C . SER A 1 286 ? -1.055 -6.578 -22.258 1.00 95.88 286 SER A C 1
ATOM 2372 O O . SER A 1 286 ? -0.780 -7.544 -22.967 1.00 95.88 286 SER A O 1
ATOM 2374 N N . ASP A 1 287 ? -0.213 -5.556 -22.123 1.00 95.44 287 ASP A N 1
ATOM 2375 C CA . ASP A 1 287 ? 1.089 -5.496 -22.788 1.00 95.44 287 ASP A CA 1
ATOM 2376 C C . ASP A 1 287 ? 2.122 -6.449 -22.149 1.00 95.44 287 ASP A C 1
ATOM 2378 O O . ASP A 1 287 ? 2.989 -6.955 -22.864 1.00 95.44 287 ASP A O 1
ATOM 2382 N N . PHE A 1 288 ? 1.991 -6.782 -20.858 1.00 95.50 288 PHE A N 1
ATOM 2383 C CA . PHE A 1 288 ? 2.709 -7.903 -20.230 1.00 95.50 288 PHE A CA 1
ATOM 2384 C C . PHE A 1 288 ? 2.236 -9.256 -20.778 1.00 95.50 288 PHE A C 1
ATOM 2386 O O . PHE A 1 288 ? 3.062 -10.097 -21.132 1.00 95.50 288 PHE A O 1
ATOM 2393 N N . LYS A 1 289 ? 0.916 -9.466 -20.881 1.00 94.94 289 LYS A N 1
ATOM 2394 C CA . LYS A 1 289 ? 0.320 -10.723 -21.368 1.00 94.94 289 LYS A CA 1
ATOM 2395 C C . LYS A 1 289 ? 0.677 -11.007 -22.826 1.00 94.94 289 LYS A C 1
ATOM 2397 O O . LYS A 1 289 ? 0.956 -12.146 -23.176 1.00 94.94 289 LYS A O 1
ATOM 2402 N N . ASN A 1 290 ? 0.689 -9.966 -23.654 1.00 94.25 290 ASN A N 1
ATOM 2403 C CA . ASN A 1 290 ? 1.020 -10.044 -25.078 1.00 94.25 290 ASN A CA 1
ATOM 2404 C C . ASN A 1 290 ? 2.529 -9.931 -25.360 1.00 94.25 290 ASN A C 1
ATOM 2406 O O . ASN A 1 290 ? 2.905 -9.701 -26.505 1.00 94.25 290 ASN A O 1
ATOM 2410 N N . GLU A 1 291 ? 3.379 -9.998 -24.328 1.00 91.81 291 GLU A N 1
ATOM 2411 C CA . GLU A 1 291 ? 4.847 -9.957 -24.429 1.00 91.81 291 GLU A CA 1
ATOM 2412 C C . GLU A 1 291 ? 5.417 -8.742 -25.190 1.00 91.81 291 GLU A C 1
ATOM 2414 O O . GLU A 1 291 ? 6.576 -8.730 -25.595 1.00 91.81 291 GLU A O 1
ATOM 2419 N N . LYS A 1 292 ? 4.651 -7.646 -25.303 1.00 92.88 292 LYS A N 1
ATOM 2420 C CA . LYS A 1 292 ? 5.181 -6.346 -25.762 1.00 92.88 292 LYS A CA 1
ATOM 2421 C C . LYS A 1 292 ? 6.214 -5.795 -24.782 1.00 92.88 292 LYS A C 1
ATOM 2423 O O . LYS A 1 292 ? 7.041 -4.963 -25.146 1.00 92.88 292 LYS A O 1
ATOM 2428 N N . ILE A 1 293 ? 6.127 -6.235 -23.531 1.00 94.19 293 ILE A N 1
ATOM 2429 C CA . ILE A 1 293 ? 7.186 -6.151 -22.537 1.00 94.19 293 ILE A CA 1
ATOM 2430 C C . ILE A 1 293 ? 7.589 -7.589 -22.206 1.00 94.19 293 ILE A C 1
ATOM 2432 O O . ILE A 1 293 ? 6.797 -8.343 -21.632 1.00 94.19 293 ILE A O 1
ATOM 2436 N N . LEU A 1 294 ? 8.822 -7.945 -22.568 1.00 91.94 294 LEU A N 1
ATOM 2437 C CA . LEU A 1 294 ? 9.363 -9.294 -22.400 1.00 91.94 294 LEU A CA 1
ATOM 2438 C C . LEU A 1 294 ? 9.317 -9.749 -20.935 1.00 91.94 294 LEU A C 1
ATOM 2440 O O . LEU A 1 294 ? 9.511 -8.941 -20.020 1.00 91.94 294 LEU A O 1
ATOM 2444 N N . LYS A 1 295 ? 9.062 -11.044 -20.713 1.00 91.94 295 LYS A N 1
ATOM 2445 C CA . LYS A 1 295 ? 8.805 -11.636 -19.387 1.00 91.94 295 LYS A CA 1
ATOM 2446 C C . LYS A 1 295 ? 9.910 -11.344 -18.374 1.00 91.94 295 LYS A C 1
ATOM 2448 O O . LYS A 1 295 ? 9.621 -10.953 -17.245 1.00 91.94 295 LYS A O 1
ATOM 2453 N N . GLU A 1 296 ? 11.169 -11.433 -18.784 1.00 91.69 296 GLU A N 1
ATOM 2454 C CA . GLU A 1 296 ? 12.343 -11.162 -17.950 1.00 91.69 296 GLU A CA 1
ATOM 2455 C C . GLU A 1 296 ? 12.432 -9.705 -17.458 1.00 91.69 296 GLU A C 1
ATOM 2457 O O . GLU A 1 296 ? 13.121 -9.416 -16.480 1.00 91.69 296 GLU A O 1
ATOM 2462 N N . LYS A 1 297 ? 11.700 -8.781 -18.093 1.00 92.75 297 LYS A N 1
ATOM 2463 C CA . LYS A 1 297 ? 11.654 -7.355 -17.732 1.00 92.75 297 LYS A CA 1
ATOM 2464 C C . LYS A 1 297 ? 10.491 -7.021 -16.802 1.00 92.75 297 LYS A C 1
ATOM 2466 O O . LYS A 1 297 ? 10.521 -5.983 -16.135 1.00 92.75 297 LYS A O 1
ATOM 2471 N N . GLN A 1 298 ? 9.466 -7.872 -16.760 1.00 95.44 298 GLN A N 1
ATOM 2472 C CA . GLN A 1 298 ? 8.208 -7.583 -16.071 1.00 95.44 298 GLN A CA 1
ATOM 2473 C C . GLN A 1 298 ? 8.393 -7.421 -14.563 1.00 95.44 298 GLN A C 1
ATOM 2475 O O . GLN A 1 298 ? 7.728 -6.571 -13.983 1.00 95.44 298 GLN A O 1
ATOM 2480 N N . GLU A 1 299 ? 9.317 -8.155 -13.935 1.00 96.00 299 GLU A N 1
ATOM 2481 C CA . GLU A 1 299 ? 9.610 -8.028 -12.498 1.00 96.00 299 GLU A CA 1
ATOM 2482 C C . GLU A 1 299 ? 10.110 -6.615 -12.156 1.00 96.00 299 GLU A C 1
ATOM 2484 O O . GLU A 1 299 ? 9.521 -5.908 -11.338 1.00 96.00 299 GLU A O 1
ATOM 2489 N N . GLY A 1 300 ? 11.154 -6.153 -12.854 1.00 96.00 300 GLY A N 1
ATOM 2490 C CA . GLY A 1 300 ? 11.726 -4.825 -12.631 1.00 96.00 300 GLY A CA 1
ATOM 2491 C C . GLY A 1 300 ? 10.750 -3.696 -12.961 1.00 96.00 300 GLY A C 1
ATOM 2492 O O . GLY A 1 300 ? 10.657 -2.734 -12.201 1.00 96.00 300 GLY A O 1
ATOM 2493 N N . ILE A 1 301 ? 9.991 -3.827 -14.056 1.00 97.19 301 ILE A N 1
ATOM 2494 C CA . ILE A 1 301 ? 8.964 -2.845 -14.438 1.00 97.19 301 ILE A CA 1
ATOM 2495 C C . ILE A 1 301 ? 7.830 -2.829 -13.412 1.00 97.19 301 ILE A C 1
ATOM 2497 O O . ILE A 1 301 ? 7.388 -1.754 -13.022 1.00 97.19 301 ILE A O 1
ATOM 2501 N N . SER A 1 302 ? 7.396 -3.994 -12.928 1.00 97.44 302 SER A N 1
ATOM 2502 C CA . SER A 1 302 ? 6.352 -4.095 -11.905 1.00 97.44 302 SER A CA 1
ATOM 2503 C C . SER A 1 302 ? 6.758 -3.385 -10.617 1.00 97.44 302 SER A C 1
ATOM 2505 O O . SER A 1 302 ? 5.947 -2.654 -10.049 1.00 97.44 302 SER A O 1
ATOM 2507 N N . LEU A 1 303 ? 8.014 -3.543 -10.186 1.00 97.75 303 LEU A N 1
ATOM 2508 C CA . LEU A 1 303 ? 8.525 -2.861 -9.000 1.00 97.75 303 LEU A CA 1
ATOM 2509 C C . LEU A 1 303 ? 8.459 -1.337 -9.162 1.00 97.75 303 LEU A C 1
ATOM 2511 O O . LEU A 1 303 ? 7.820 -0.668 -8.354 1.00 97.75 303 LEU A O 1
ATOM 2515 N N . ILE A 1 304 ? 9.068 -0.781 -10.215 1.00 97.19 304 ILE A N 1
ATOM 2516 C CA . ILE A 1 304 ? 9.103 0.680 -10.402 1.00 97.19 304 ILE A CA 1
ATOM 2517 C C . ILE A 1 304 ? 7.711 1.266 -10.661 1.00 97.19 304 ILE A C 1
ATOM 2519 O O . ILE A 1 304 ? 7.410 2.363 -10.196 1.00 97.19 304 ILE A O 1
ATOM 2523 N N . PHE A 1 305 ? 6.843 0.527 -11.358 1.00 97.50 305 PHE A N 1
ATOM 2524 C CA . PHE A 1 305 ? 5.481 0.952 -11.654 1.00 97.50 305 PHE A CA 1
ATOM 2525 C C . PHE A 1 305 ? 4.636 1.007 -10.383 1.00 97.50 305 PHE A C 1
ATOM 2527 O O . PHE A 1 305 ? 3.925 1.988 -10.151 1.00 97.50 305 PHE A O 1
ATOM 2534 N N . GLY A 1 306 ? 4.756 -0.017 -9.534 1.00 97.56 306 GLY A N 1
ATOM 2535 C CA . GLY A 1 306 ? 4.123 -0.046 -8.223 1.00 97.56 306 GLY A CA 1
ATOM 2536 C C . GLY A 1 306 ? 4.629 1.071 -7.310 1.00 97.56 306 GLY A C 1
ATOM 2537 O O . GLY A 1 306 ? 3.813 1.719 -6.657 1.00 97.56 306 GLY A O 1
ATOM 2538 N N . ILE A 1 307 ? 5.942 1.351 -7.307 1.00 97.19 307 ILE A N 1
ATOM 2539 C CA . ILE A 1 307 ? 6.515 2.477 -6.551 1.00 97.19 307 ILE A CA 1
ATOM 2540 C C . ILE A 1 307 ? 5.933 3.801 -7.041 1.00 97.19 307 ILE A C 1
ATOM 2542 O O . ILE A 1 307 ? 5.535 4.623 -6.220 1.00 97.19 307 ILE A O 1
ATOM 2546 N N . ASN A 1 308 ? 5.833 3.996 -8.357 1.00 96.25 308 ASN A N 1
ATOM 2547 C CA . ASN A 1 308 ? 5.370 5.252 -8.939 1.00 96.25 308 ASN A CA 1
ATOM 2548 C C . ASN A 1 308 ? 3.891 5.552 -8.687 1.00 96.25 308 ASN A C 1
ATOM 2550 O O . ASN A 1 308 ? 3.540 6.689 -8.377 1.00 96.25 308 ASN A O 1
ATOM 2554 N N . ASN A 1 309 ? 3.032 4.536 -8.774 1.00 95.56 309 ASN A N 1
ATOM 2555 C CA . ASN A 1 309 ? 1.599 4.702 -8.523 1.00 95.56 309 ASN A CA 1
ATOM 2556 C C . ASN A 1 309 ? 1.269 4.685 -7.021 1.00 95.56 309 ASN A C 1
ATOM 2558 O O . ASN A 1 309 ? 0.310 5.322 -6.584 1.00 95.56 309 ASN A O 1
ATOM 2562 N N . GLY A 1 310 ? 2.072 3.972 -6.227 1.00 96.19 310 GLY A N 1
ATOM 2563 C CA . GLY A 1 310 ? 1.840 3.747 -4.807 1.00 96.19 310 GLY A CA 1
ATOM 2564 C C . GLY A 1 310 ? 0.616 2.874 -4.519 1.00 96.19 310 GLY A C 1
ATOM 2565 O O . GLY A 1 310 ? -0.285 2.710 -5.334 1.00 96.19 310 GLY A O 1
ATOM 2566 N N . TYR A 1 311 ? 0.568 2.293 -3.325 1.00 97.69 311 TYR A N 1
ATOM 2567 C CA . TYR A 1 311 ? -0.435 1.298 -2.943 1.00 97.69 311 TYR A CA 1
ATOM 2568 C C . TYR A 1 311 ? -1.877 1.819 -3.030 1.00 97.69 311 TYR A C 1
ATOM 2570 O O . TYR A 1 311 ? -2.775 1.124 -3.509 1.00 97.69 311 TYR A O 1
ATOM 2578 N N . SER A 1 312 ? -2.106 3.056 -2.590 1.00 95.50 312 SER A N 1
ATOM 2579 C CA . SER A 1 312 ? -3.420 3.706 -2.650 1.00 95.50 312 SER A CA 1
ATOM 2580 C C . SER A 1 312 ? -3.889 3.996 -4.075 1.00 95.50 312 SER A C 1
ATOM 2582 O O . SER A 1 312 ? -5.093 3.960 -4.322 1.00 95.50 312 SER A O 1
ATOM 2584 N N . GLY A 1 313 ? -2.955 4.192 -5.010 1.00 94.12 313 GLY A N 1
ATOM 2585 C CA . GLY A 1 313 ? -3.203 4.342 -6.444 1.00 94.12 313 GLY A CA 1
ATOM 2586 C C . GLY A 1 313 ? -3.319 3.011 -7.189 1.00 94.12 313 GLY A C 1
ATOM 2587 O O . GLY A 1 313 ? -3.218 2.974 -8.410 1.00 94.12 313 GLY A O 1
ATOM 2588 N N . LEU A 1 314 ? -3.501 1.888 -6.494 1.00 96.06 314 LEU A N 1
ATOM 2589 C CA . LEU A 1 314 ? -3.719 0.586 -7.120 1.00 96.06 314 LEU A CA 1
ATOM 2590 C C . LEU A 1 314 ? -5.094 0.031 -6.734 1.00 96.06 314 LEU A C 1
ATOM 2592 O O . LEU A 1 314 ? -5.569 0.220 -5.611 1.00 96.06 314 LEU A O 1
ATOM 2596 N N . ARG A 1 315 ? -5.734 -0.679 -7.666 1.00 95.62 315 ARG A N 1
ATOM 2597 C CA . ARG A 1 315 ? -6.862 -1.566 -7.374 1.00 95.62 315 ARG A CA 1
ATOM 2598 C C . ARG A 1 315 ? -6.370 -2.822 -6.664 1.00 95.62 315 ARG A C 1
ATOM 2600 O O . ARG A 1 315 ? -5.173 -3.110 -6.627 1.00 95.62 315 ARG A O 1
ATOM 2607 N N . ASN A 1 316 ? -7.304 -3.561 -6.088 1.00 95.94 316 ASN A N 1
ATOM 2608 C CA . ASN A 1 316 ? -7.034 -4.846 -5.464 1.00 95.94 316 ASN A CA 1
ATOM 2609 C C . ASN A 1 316 ? -6.509 -5.892 -6.455 1.00 95.94 316 ASN A C 1
ATOM 2611 O O . ASN A 1 316 ? -5.580 -6.624 -6.114 1.00 95.94 316 ASN A O 1
ATOM 2615 N N . GLU A 1 317 ? -7.035 -5.896 -7.677 1.00 95.50 317 GLU A N 1
ATOM 2616 C CA . GLU A 1 317 ? -6.613 -6.753 -8.785 1.00 95.50 317 GLU A CA 1
ATOM 2617 C C . GLU A 1 317 ? -6.842 -6.081 -10.149 1.00 95.50 317 GLU A C 1
ATOM 2619 O O . GLU A 1 317 ? -7.628 -5.133 -10.269 1.00 95.50 317 GLU A O 1
ATOM 2624 N N . TYR A 1 318 ? -6.128 -6.570 -11.166 1.00 94.00 318 TYR A N 1
ATOM 2625 C CA . TYR A 1 318 ? -6.275 -6.185 -12.573 1.00 94.00 318 TYR A CA 1
ATOM 2626 C C . TYR A 1 318 ? -6.312 -7.451 -13.428 1.00 94.00 318 TYR A C 1
ATOM 2628 O O . TYR A 1 318 ? -5.299 -8.148 -13.534 1.00 94.00 318 TYR A O 1
ATOM 2636 N N . TYR A 1 319 ? -7.470 -7.754 -14.021 1.00 89.12 319 TYR A N 1
ATOM 2637 C CA . TYR A 1 319 ? -7.761 -9.090 -14.553 1.00 89.12 319 TYR A CA 1
ATOM 2638 C C . TYR A 1 319 ? -7.434 -10.158 -13.493 1.00 89.12 319 TYR A C 1
ATOM 2640 O O . TYR A 1 319 ? -7.875 -10.032 -12.355 1.00 89.12 319 TYR A O 1
ATOM 2648 N N . ASP A 1 320 ? -6.608 -11.148 -13.825 1.00 85.75 320 ASP A N 1
ATOM 2649 C CA . ASP A 1 320 ? -6.224 -12.229 -12.912 1.00 85.75 320 ASP A CA 1
ATOM 2650 C C . ASP A 1 320 ? -5.035 -11.864 -11.996 1.00 85.75 320 ASP A C 1
ATOM 2652 O O . ASP A 1 320 ? -4.657 -12.631 -11.108 1.00 85.75 320 ASP A O 1
ATOM 2656 N N . LYS A 1 321 ? -4.425 -10.680 -12.174 1.00 93.12 321 LYS A N 1
ATOM 2657 C CA . LYS A 1 321 ? -3.284 -10.245 -11.357 1.00 93.12 321 LYS A CA 1
ATOM 2658 C C . LYS A 1 321 ? -3.767 -9.660 -10.031 1.00 93.12 321 LYS A C 1
ATOM 2660 O O . LYS A 1 321 ? -4.179 -8.500 -9.960 1.00 93.12 321 LYS A O 1
ATOM 2665 N N . ILE A 1 322 ? -3.607 -10.431 -8.959 1.00 94.75 322 ILE A N 1
ATOM 2666 C CA . ILE A 1 322 ? -3.804 -9.972 -7.578 1.00 94.75 322 ILE A CA 1
ATOM 2667 C C . ILE A 1 322 ? -2.690 -8.987 -7.205 1.00 94.75 322 ILE A C 1
ATOM 2669 O O . ILE A 1 322 ? -1.506 -9.321 -7.264 1.00 94.75 322 ILE A O 1
ATOM 2673 N N . VAL A 1 323 ? -3.063 -7.790 -6.757 1.00 96.62 323 VAL A N 1
ATOM 2674 C CA . VAL A 1 323 ? -2.117 -6.739 -6.356 1.00 96.62 323 VAL A CA 1
ATOM 2675 C C . VAL A 1 323 ? -2.142 -6.541 -4.847 1.00 96.62 323 VAL A C 1
ATOM 2677 O O . VAL A 1 323 ? -1.149 -6.814 -4.172 1.00 96.62 323 VAL A O 1
ATOM 2680 N N . LYS A 1 324 ? -3.279 -6.122 -4.281 1.00 97.38 324 LYS A N 1
ATOM 2681 C CA . LYS A 1 324 ? -3.371 -5.804 -2.847 1.00 97.38 324 LYS A CA 1
ATOM 2682 C C . LYS A 1 324 ? -3.325 -7.046 -1.966 1.00 97.38 324 LYS A C 1
ATOM 2684 O O . LYS A 1 324 ? -3.667 -8.154 -2.382 1.00 97.38 324 LYS A O 1
ATOM 2689 N N . PHE A 1 325 ? -2.866 -6.863 -0.735 1.00 96.44 325 PHE A N 1
ATOM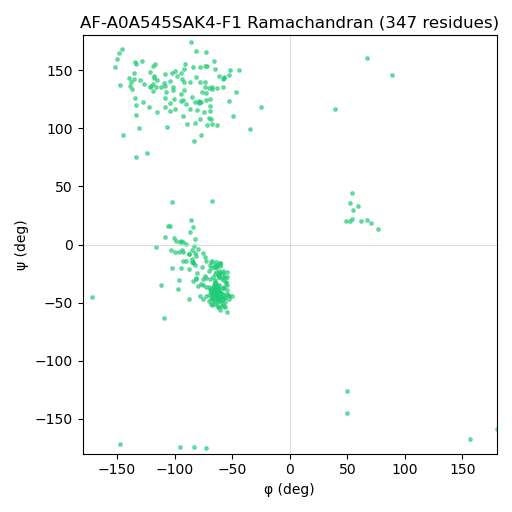 2690 C CA . PHE A 1 325 ? -2.778 -7.937 0.252 1.00 96.44 325 PHE A CA 1
ATOM 2691 C C . PHE A 1 325 ? -4.183 -8.391 0.659 1.00 96.44 325 PHE A C 1
ATOM 2693 O O . PHE A 1 325 ? -5.067 -7.558 0.862 1.00 96.44 325 PHE A O 1
ATOM 2700 N N . LYS A 1 326 ? -4.391 -9.708 0.741 1.00 94.62 326 LYS A N 1
ATOM 2701 C CA . LYS A 1 326 ? -5.685 -10.333 1.046 1.00 94.62 326 LYS A CA 1
ATOM 2702 C C . LYS A 1 326 ? -5.985 -10.368 2.540 1.00 94.62 326 LYS A C 1
ATOM 2704 O O . LYS A 1 326 ? -7.144 -10.526 2.921 1.00 94.62 326 LYS A O 1
ATOM 2709 N N . MET A 1 327 ? -4.956 -10.189 3.373 1.00 91.81 327 MET A N 1
ATOM 2710 C CA . MET A 1 327 ? -5.066 -10.215 4.836 1.00 91.81 327 MET A CA 1
ATOM 2711 C C . MET A 1 327 ? -5.613 -11.553 5.356 1.00 91.81 327 MET A C 1
ATOM 2713 O O . MET A 1 327 ? -6.336 -11.606 6.348 1.00 91.81 327 MET A O 1
ATOM 2717 N N . ASP A 1 328 ? -5.285 -12.651 4.675 1.00 92.56 328 ASP A N 1
ATOM 2718 C CA . ASP A 1 328 ? -5.726 -14.011 5.004 1.00 92.56 328 ASP A CA 1
ATOM 2719 C C . ASP A 1 328 ? -4.573 -14.953 5.399 1.00 92.56 328 ASP A C 1
ATOM 2721 O O . ASP A 1 328 ? -4.822 -16.098 5.789 1.00 92.56 328 ASP A O 1
ATOM 2725 N N . SER A 1 329 ? -3.329 -14.460 5.358 1.00 92.00 329 SER A N 1
ATOM 2726 C CA . SER A 1 329 ? -2.108 -15.186 5.715 1.00 92.00 329 SER A CA 1
ATOM 2727 C C . SER A 1 329 ? -1.182 -14.339 6.590 1.00 92.00 329 SER A C 1
ATOM 2729 O O . SER A 1 329 ? -1.087 -13.128 6.414 1.00 92.00 329 SER A O 1
ATOM 2731 N N . LEU A 1 330 ? -0.428 -14.970 7.498 1.00 89.81 330 LEU A N 1
ATOM 2732 C CA . LEU A 1 330 ? 0.578 -14.268 8.312 1.00 89.81 330 LEU A CA 1
ATOM 2733 C C . LEU A 1 330 ? 1.632 -13.554 7.454 1.00 89.81 330 LEU A C 1
ATOM 2735 O O . LEU A 1 330 ? 2.153 -12.518 7.850 1.00 89.81 330 LEU A O 1
ATOM 2739 N N . PHE A 1 331 ? 1.927 -14.090 6.271 1.00 90.00 331 PHE A N 1
ATOM 2740 C CA . PHE A 1 331 ? 2.886 -13.498 5.350 1.00 90.00 331 PHE A CA 1
ATOM 2741 C C . PHE A 1 331 ? 2.433 -12.123 4.838 1.00 90.00 331 PHE A C 1
ATOM 2743 O O . PHE A 1 331 ? 3.249 -11.204 4.776 1.00 90.00 331 PHE A O 1
ATOM 2750 N N . ASP A 1 332 ? 1.142 -11.944 4.548 1.00 93.06 332 ASP A N 1
ATOM 2751 C CA . ASP A 1 332 ? 0.584 -10.640 4.172 1.00 93.06 332 ASP A CA 1
ATOM 2752 C C . ASP A 1 332 ? 0.732 -9.626 5.315 1.00 93.06 332 ASP A C 1
ATOM 2754 O O . ASP A 1 332 ? 1.210 -8.511 5.103 1.00 93.06 332 ASP A O 1
ATOM 2758 N N . TYR A 1 333 ? 0.398 -10.044 6.541 1.00 93.12 333 TYR A N 1
ATOM 2759 C CA . TYR A 1 333 ? 0.543 -9.218 7.741 1.00 93.12 333 TYR A CA 1
ATOM 2760 C C . TYR A 1 333 ? 1.993 -8.786 7.957 1.00 93.12 333 TYR A C 1
ATOM 2762 O O . TYR A 1 333 ? 2.262 -7.597 8.117 1.00 93.12 333 TYR A O 1
ATOM 2770 N N . TYR A 1 334 ? 2.931 -9.735 7.916 1.00 91.06 334 TYR A N 1
ATOM 2771 C CA . TYR A 1 334 ? 4.347 -9.430 8.081 1.00 91.06 334 TYR A CA 1
ATOM 2772 C C . TYR A 1 334 ? 4.884 -8.564 6.948 1.00 91.06 334 TYR A C 1
ATOM 2774 O O . TYR A 1 334 ? 5.688 -7.680 7.220 1.00 91.06 334 TYR A O 1
ATOM 2782 N N . SER A 1 335 ? 4.440 -8.759 5.705 1.00 92.75 335 SER A N 1
ATOM 2783 C CA . SER A 1 335 ? 4.896 -7.947 4.570 1.00 92.75 335 SER A CA 1
ATOM 2784 C C . SER A 1 335 ? 4.524 -6.474 4.745 1.00 92.75 335 SER A C 1
ATOM 2786 O O . SER A 1 335 ? 5.383 -5.603 4.619 1.00 92.75 335 SER A O 1
ATOM 2788 N N . ILE A 1 336 ? 3.267 -6.196 5.102 1.00 95.50 336 ILE A N 1
ATOM 2789 C CA . ILE A 1 336 ? 2.770 -4.838 5.378 1.00 95.50 336 ILE A CA 1
ATOM 2790 C C . ILE A 1 336 ? 3.504 -4.226 6.574 1.00 95.50 336 ILE A C 1
ATOM 2792 O O . ILE A 1 336 ? 3.944 -3.076 6.506 1.00 95.50 336 ILE A O 1
ATOM 2796 N N . GLU A 1 337 ? 3.657 -4.997 7.652 1.00 93.31 337 GLU A N 1
ATOM 2797 C CA . GLU A 1 337 ? 4.312 -4.537 8.876 1.00 93.31 337 GLU A CA 1
ATOM 2798 C C . GLU A 1 337 ? 5.797 -4.230 8.657 1.00 93.31 337 GLU A C 1
ATOM 2800 O O . GLU A 1 337 ? 6.301 -3.245 9.181 1.00 93.31 337 GLU A O 1
ATOM 2805 N N . SER A 1 338 ? 6.490 -5.021 7.834 1.00 91.12 338 SER A N 1
ATOM 2806 C CA . SER A 1 338 ? 7.919 -4.835 7.538 1.00 91.12 338 SER A CA 1
ATOM 2807 C C . SER A 1 338 ? 8.192 -3.492 6.871 1.00 91.12 338 SER A C 1
ATOM 2809 O O . SER A 1 338 ? 9.155 -2.814 7.206 1.00 91.12 338 SER A O 1
ATOM 2811 N N . VAL A 1 339 ? 7.320 -3.068 5.953 1.00 93.44 339 VAL A N 1
ATOM 2812 C CA . VAL A 1 339 ? 7.444 -1.743 5.328 1.00 93.44 339 VAL A CA 1
ATOM 2813 C C . VAL A 1 339 ? 7.120 -0.635 6.327 1.00 93.44 339 VAL A C 1
ATOM 2815 O O . VAL A 1 339 ? 7.741 0.425 6.294 1.00 93.44 339 VAL A O 1
ATOM 2818 N N . PHE A 1 340 ? 6.144 -0.863 7.210 1.00 92.25 340 PHE A N 1
ATOM 2819 C CA . PHE A 1 340 ? 5.718 0.133 8.191 1.00 92.25 340 PHE A CA 1
ATOM 2820 C C . PHE A 1 340 ? 6.780 0.365 9.272 1.00 92.25 340 PHE A C 1
ATOM 2822 O O . PHE A 1 340 ? 7.070 1.505 9.635 1.00 92.25 340 PHE A O 1
ATOM 2829 N N . GLN A 1 341 ? 7.380 -0.718 9.764 1.00 84.94 341 GLN A N 1
ATOM 2830 C CA . GLN A 1 341 ? 8.372 -0.732 10.833 1.00 84.94 341 GLN A CA 1
ATOM 2831 C C . GLN A 1 341 ? 9.572 -1.624 10.454 1.00 84.94 341 GLN A C 1
ATOM 2833 O O . GLN A 1 341 ? 9.750 -2.702 11.029 1.00 84.94 341 GLN A O 1
ATOM 2838 N N . PRO A 1 342 ? 10.471 -1.155 9.565 1.00 66.25 342 PRO A N 1
ATOM 2839 C CA . PRO A 1 342 ? 11.598 -1.952 9.055 1.00 66.25 342 PRO A CA 1
ATOM 2840 C C . PRO A 1 342 ? 12.580 -2.436 10.134 1.00 66.25 342 PRO A C 1
ATOM 2842 O O . PRO A 1 342 ? 13.386 -3.329 9.901 1.00 66.25 342 PRO A O 1
ATOM 2845 N N . LYS A 1 343 ? 12.529 -1.840 11.335 1.00 53.78 343 LYS A N 1
ATOM 2846 C CA . LYS A 1 343 ? 13.461 -2.095 12.443 1.00 53.78 343 LYS A CA 1
ATOM 2847 C C . LYS A 1 343 ? 12.933 -3.047 13.530 1.00 53.78 343 LYS A C 1
ATOM 2849 O O . LYS A 1 343 ? 13.697 -3.389 14.426 1.00 53.78 343 LYS A O 1
ATOM 2854 N N . LEU A 1 344 ? 11.665 -3.480 13.496 1.00 45.41 344 LEU A N 1
ATOM 2855 C CA . LEU A 1 344 ? 11.026 -4.160 14.644 1.00 45.41 344 LEU A CA 1
ATOM 2856 C C . LEU A 1 344 ? 11.061 -5.698 14.638 1.00 45.41 344 LEU A C 1
ATOM 2858 O O . LEU A 1 344 ? 10.561 -6.316 15.573 1.00 45.41 344 LEU A O 1
ATOM 2862 N N . LEU A 1 345 ? 11.703 -6.339 13.658 1.00 41.03 345 LEU A N 1
ATOM 2863 C CA . LEU A 1 345 ? 11.866 -7.803 13.634 1.00 41.03 345 LEU A CA 1
ATOM 2864 C C . LEU A 1 345 ? 13.263 -8.262 14.071 1.00 41.03 345 LEU A C 1
ATOM 2866 O O . LEU A 1 345 ? 13.798 -9.253 13.576 1.00 41.03 345 LEU A O 1
ATOM 2870 N N . VAL A 1 346 ? 13.842 -7.562 15.049 1.00 29.03 346 VAL A N 1
ATOM 2871 C CA . VAL A 1 346 ? 14.929 -8.113 15.864 1.00 29.03 346 VAL A CA 1
ATOM 2872 C C . VAL A 1 346 ? 14.298 -9.032 16.912 1.00 29.03 346 VAL A C 1
ATOM 2874 O O . VAL A 1 346 ? 13.430 -8.613 17.674 1.00 29.03 346 VAL A O 1
ATOM 2877 N N . LYS A 1 347 ? 14.713 -10.304 16.895 1.00 26.55 347 LYS A N 1
ATOM 2878 C CA . LYS A 1 347 ? 14.331 -11.397 17.807 1.00 26.55 347 LYS A CA 1
ATOM 2879 C C . LYS A 1 347 ? 13.852 -10.914 19.187 1.00 26.55 347 LYS A C 1
ATOM 2881 O O . LYS A 1 347 ? 14.657 -10.418 19.973 1.00 26.55 347 LYS A O 1
ATOM 2886 N N . LYS A 1 348 ? 12.598 -11.213 19.549 1.00 27.52 348 LYS A N 1
ATOM 2887 C CA . LYS A 1 348 ? 12.325 -11.566 20.949 1.00 27.52 348 LYS A CA 1
ATOM 2888 C C . LYS A 1 348 ? 12.973 -12.935 21.172 1.00 27.52 348 LYS A C 1
ATOM 2890 O O . LYS A 1 348 ? 12.560 -13.904 20.538 1.00 27.52 348 LYS A O 1
ATOM 2895 N N . LYS A 1 349 ? 14.060 -12.954 21.946 1.00 29.12 349 LYS A N 1
ATOM 2896 C CA . LYS A 1 349 ? 14.573 -14.181 22.566 1.00 29.12 349 LYS A CA 1
ATOM 2897 C C . LYS A 1 349 ? 13.564 -14.700 23.578 1.00 29.12 349 LYS A C 1
ATOM 2899 O O . LYS A 1 349 ? 12.895 -13.845 24.203 1.00 29.12 349 LYS A O 1
#

pLDDT: mean 89.15, std 11.97, range [26.55, 98.19]

Foldseek 3Di:
DDPVQKKKQFAALLQVLVCQLLLKDAAQLVDDPGDDDPSVLPRQWGKIFPDQAADPGFKMFIFGHDPVQVVQWDDWLDNGITTGRAMDGCLRTQAMEGQDDVSVVVSQVVNCVWRAADDPNRYDYDHDDYDYDDSVRRDDPDPPPDDDVVRVVLSLQLQLQLLLLLQLQADLVRDGDPQSLLSLCLLAVVSVVVCCVPPVDDRPCPCVCCNVVDDDLSVVLNVQLSEQQDPVNLVVQCVVVVHDWDDDPNATDLLPPDLSGSSSLSSVSQQEFDDPHPHYVLVVSVCCVVCSPPVVSSSVSSNSNSSNCGSSRGICARVSRGRHQNSPDVVSSCSSVSSSRSPPNDDPD

Solvent-accessible surface area (backbone atoms only — not comparable to full-atom values): 19208 Å² total; per-residue (Å²): 133,74,82,86,36,55,35,14,39,33,29,45,53,81,44,50,48,63,29,52,22,49,48,33,44,64,27,44,70,83,50,79,94,60,73,89,40,71,35,57,78,45,35,71,20,37,55,34,20,73,50,60,25,47,46,90,44,50,20,22,36,35,29,59,52,52,74,73,57,56,73,59,47,41,76,41,77,39,94,54,37,32,38,32,72,68,74,44,52,54,59,33,56,67,34,37,38,24,59,45,68,69,59,43,55,54,46,52,52,60,27,54,71,36,43,19,49,76,35,72,88,36,53,46,81,46,83,89,65,60,43,80,70,64,71,80,35,66,65,60,83,77,75,83,73,70,89,58,71,66,57,54,52,50,53,50,51,42,28,18,54,50,8,12,54,30,43,25,38,35,40,80,85,64,43,69,33,93,55,40,66,46,56,51,28,78,28,26,56,47,60,38,54,59,43,52,77,72,64,81,60,85,77,65,56,86,64,50,18,78,78,72,41,48,58,74,72,26,50,70,44,50,82,50,38,82,43,89,58,53,72,65,61,33,55,56,39,17,61,75,70,72,48,90,78,52,71,57,97,90,32,60,55,44,84,86,42,61,82,86,42,65,34,29,53,43,27,49,55,38,37,36,37,72,86,97,38,92,32,41,57,63,53,51,52,49,34,47,74,69,50,76,44,49,74,90,50,46,56,64,50,26,29,54,48,16,24,41,51,14,33,56,66,38,51,19,54,54,88,77,29,62,26,46,61,48,65,80,47,72,66,44,33,51,55,56,41,19,64,75,44,52,78,71,56,64,78,83,126

Secondary structure (DSSP, 8-state):
--GGGEEEEEE-GGGHHHHHHHTEE--GGG-SSPPPSGGGTTTTSEEEESSSEETT-SEEEEEE--HHHHHTPEE-SSTTEEEE-S-EEGGGEEEEEES-HHHHHHHHHHIIIII----GGGEEE----EE---GGGG--S-------HHHHHHHHHHHHHHHHHHHTSB-TTSPBPTTHHHHHGGG-HHHHHHHHHHH------TTTHHHH--SHHHHHHHHHHTS---HHHHHHHHHHHT----EETTEE-GGGS-TTSHHHHHHHHHHB-SSS-SB-HHHHHHHHHTTSS-HHHHHHHHHHHHHHHTGGGS-SEETTEE-S--S-SHHHHHHHHHHH-TT--S---

Nearest PDB structures (foldseek):
  7yw4-assembly1_A  TM=7.102E-01  e=1.440E-03  Saccharomyces cerevisiae S288C
  7omx-assembly1_AAA  TM=6.225E-01  e=2.964E-02  Thermus sp. 2.9

Radius of gyration: 22.02 Å; Cα contacts (8 Å, |Δi|>4): 571; chains: 1; bounding box: 51×46×63 Å

Mean predicted aligned error: 5.98 Å

Sequence (349 aa):
MNKDNIYYLSIESTSLAHYIAKALILPSRFYTNRPFDIQNMESDYLVLSKNKFLNESNCSIALIINDEEINNLIKTKDENIFLYKKPLPISRIKKIYFTDNAQKVKTINNINRGVGFISEKLIEIVSKDYYKLDIGLLNIEKYNDNYSPEIENKIKTYNNVLGGLAFVRYDLEGKYFKNYLSILTHFNHFIESERESKRKEERYNKYDGAFTQSGDFWSNLSPYLYRRISEEDILDSAKQESIDIEKSNGLSNYRNIDDKSITYKLAILNNYGQSNKRKDINDLISDFKNEKILKEKQEGISLIFGINNGYSGLRNEYYDKIVKFKMDSLFDYYSIESVFQPKLLVKKK